Protein AF-0000000072252578 (afdb_homodimer)

Nearest PDB structures (foldseek):
  8ap3-assembly1_A  TM=9.581E-01  e=1.449E-13  Arabidopsis thaliana
  8ap3-assembly1_C  TM=9.572E-01  e=2.453E-13  Arabidopsis thaliana
  3gad-assembly1_C  TM=9.583E-01  e=1.272E-12  Plasmodium yoelii yoelii
  8dq6-assembly1_B  TM=9.214E-01  e=5.404E-13  Arabidopsis thaliana
  9mf3-assembly1_A  TM=9.611E-01  e=5.778E-12  Plasmodium knowlesi strain H

Sequence (232 aa):
MPAFTIKCNVELSKEKATALCKEASKVMADILGKPESFVTVTYEVPLAMTWDGNEEPAAVCMLLSLGTSSPEHNVKVSAKVAELLRKHCGVQPSRYYVEFVDPPRSDLGWNGRTFAMPAFTIKCNVELSKEKATALCKEASKVMADILGKPESFVTVTYEVPLAMTWDGNEEPAAVCMLLSLGTSSPEHNVKVSAKVAELLRKHCGVQPSRYYVEFVDPPRSDLGWNGRTFA

pLDDT: mean 97.65, std 2.13, range [85.5, 98.94]

InterPro domains:
  IPR001398 Macrophage migration inhibitory factor [PF01187] (2-116)
  IPR001398 Macrophage migration inhibitory factor [PTHR11954] (1-115)
  IPR014347 Tautomerase/MIF superfamily [G3DSA:3.30.429.10] (1-116)
  IPR014347 Tautomerase/MIF superfamily [SSF55331] (2-116)

Secondary structure (DSSP, 8-state):
-EEEEEEES----HHHHHHHHHHHHHHHHHHHT--GGG-EEEEE--S---BTTB-SS-EEEEEEETT---HHHHHHHHHHHHHHHHHHH---GGGEEEEEE---GGGEEETTEE--/--EEEEEESS---HHHHHHHHHHHHHHHHHHHT--GGG-EEEEE--SEEEETTB-SS-EEEEEE-TT---HHHHHHHHHHHHHHHHHHH---GGGEEEEEE---GGG-EETTEE--

Foldseek 3Di:
DKEKEKEKQFDDDPVLVVVLFVVVLVVCCVLQVHDSVPYHYYYHHDPADDDPRHGPIAIEMEMEDAPRDDPVSVVVVLVVVQVSCCVRPVDHSVGYYYHYHHDPQQPADDPNHTSD/DKEKEKEKQFDDDPVLQVVLFVVVLVVCCVLQVHDSVPYHYYYDHDPADDDPRDGPIAMEMEMEDAPRDDPVSVVVVLVVVQVSCCVRRVDHSVGYYYHYHHDPQQVDDDPNHTSD

Structure (mmCIF, N/CA/C/O backbone):
data_AF-0000000072252578-model_v1
#
loop_
_entity.id
_entity.type
_entity.pdbx_description
1 polymer 'L-dopachrome isomerase'
#
loop_
_atom_site.group_PDB
_atom_site.id
_atom_site.type_symbol
_atom_site.label_atom_id
_atom_site.label_alt_id
_atom_site.label_comp_id
_atom_site.label_asym_id
_atom_site.label_entity_id
_atom_site.label_seq_id
_atom_site.pdbx_PDB_ins_code
_atom_site.Cartn_x
_atom_site.Cartn_y
_atom_site.Cartn_z
_atom_site.occupancy
_atom_site.B_iso_or_equiv
_atom_site.auth_seq_id
_atom_site.auth_comp_id
_atom_site.auth_asym_id
_atom_site.auth_atom_id
_atom_site.pdbx_PDB_model_num
ATOM 1 N N . MET A 1 1 ? -9.969 1.339 -8.609 1 85.56 1 MET A N 1
ATOM 2 C CA . MET A 1 1 ? -8.664 1.612 -8.008 1 85.56 1 MET A CA 1
ATOM 3 C C . MET A 1 1 ? -8.227 0.456 -7.117 1 85.56 1 MET A C 1
ATOM 5 O O . MET A 1 1 ? -8.523 0.438 -5.922 1 85.56 1 MET A O 1
ATOM 9 N N . PRO A 1 2 ? -7.75 -0.466 -7.594 1 96.5 2 PRO A N 1
ATOM 10 C CA . PRO A 1 2 ? -7.25 -1.592 -6.801 1 96.5 2 PRO A CA 1
ATOM 11 C C . PRO A 1 2 ? -5.734 -1.57 -6.641 1 96.5 2 PRO A C 1
ATOM 13 O O . PRO A 1 2 ? -5.012 -1.214 -7.578 1 96.5 2 PRO A O 1
ATOM 16 N N . ALA A 1 3 ? -5.242 -1.729 -5.492 1 98.62 3 ALA A N 1
ATOM 17 C CA . ALA A 1 3 ? -3.834 -1.987 -5.211 1 98.62 3 ALA A CA 1
ATOM 18 C C . ALA A 1 3 ? -3.646 -3.361 -4.57 1 98.62 3 ALA A C 1
ATOM 20 O O . ALA A 1 3 ? -4.211 -3.641 -3.51 1 98.62 3 ALA A O 1
ATOM 21 N N . PHE A 1 4 ? -2.939 -4.207 -5.238 1 98.81 4 PHE A N 1
ATOM 22 C CA . PHE A 1 4 ? -2.67 -5.551 -4.746 1 98.81 4 PHE A CA 1
ATOM 23 C C . PHE A 1 4 ? -1.2 -5.707 -4.371 1 98.81 4 PHE A C 1
ATOM 25 O O . PHE A 1 4 ? -0.325 -5.645 -5.238 1 98.81 4 PHE A O 1
ATOM 32 N N . THR A 1 5 ? -0.914 -5.918 -3.162 1 98.94 5 THR A N 1
ATOM 33 C CA . THR A 1 5 ? 0.451 -6.066 -2.67 1 98.94 5 THR A CA 1
ATOM 34 C C . THR A 1 5 ? 0.71 -7.504 -2.225 1 98.94 5 THR A C 1
ATOM 36 O O . THR A 1 5 ? -0.085 -8.078 -1.482 1 98.94 5 THR A O 1
ATOM 39 N N . ILE A 1 6 ? 1.822 -8.047 -2.627 1 98.88 6 ILE A N 1
ATOM 40 C CA . ILE A 1 6 ? 2.258 -9.398 -2.279 1 98.88 6 ILE A CA 1
ATOM 41 C C . ILE A 1 6 ? 3.582 -9.336 -1.523 1 98.88 6 ILE A C 1
ATOM 43 O O . ILE A 1 6 ? 4.594 -8.891 -2.07 1 98.88 6 ILE A O 1
ATOM 47 N N . LYS A 1 7 ? 3.547 -9.695 -0.312 1 98.88 7 LYS A N 1
ATOM 48 C CA . LYS A 1 7 ? 4.766 -9.977 0.438 1 98.88 7 LYS A CA 1
ATOM 49 C C . LYS A 1 7 ? 5.035 -11.477 0.504 1 98.88 7 LYS A C 1
ATOM 51 O O . LYS A 1 7 ? 4.219 -12.234 1.028 1 98.88 7 LYS A O 1
ATOM 56 N N . CYS A 1 8 ? 6.121 -11.883 0.008 1 98.88 8 CYS A N 1
ATOM 57 C CA . CYS A 1 8 ? 6.418 -13.297 -0.133 1 98.88 8 CYS A CA 1
ATOM 58 C C . CYS A 1 8 ? 7.898 -13.57 0.098 1 98.88 8 CYS A C 1
ATOM 60 O O . CYS A 1 8 ? 8.75 -12.797 -0.341 1 98.88 8 CYS A O 1
ATOM 62 N N . ASN A 1 9 ? 8.312 -14.719 0.749 1 98.75 9 ASN A N 1
ATOM 63 C CA . ASN A 1 9 ? 9.703 -14.984 1.091 1 98.75 9 ASN A CA 1
ATOM 64 C C . ASN A 1 9 ? 10.438 -15.68 -0.052 1 98.75 9 ASN A C 1
ATOM 66 O O . ASN A 1 9 ? 11.602 -16.062 0.094 1 98.75 9 ASN A O 1
ATOM 70 N N . VAL A 1 10 ? 9.742 -15.844 -1.145 1 98.56 10 VAL A N 1
ATOM 71 C CA . VAL A 1 10 ? 10.391 -16.469 -2.297 1 98.56 10 VAL A CA 1
ATOM 72 C C . VAL A 1 10 ? 11.086 -15.391 -3.139 1 98.56 10 VAL A C 1
ATOM 74 O O . VAL A 1 10 ? 10.43 -14.469 -3.633 1 98.56 10 VAL A O 1
ATOM 77 N N . GLU A 1 11 ? 12.359 -15.523 -3.27 1 97.38 11 GLU A N 1
ATOM 78 C CA . GLU A 1 11 ? 13.117 -14.594 -4.102 1 97.38 11 GLU A CA 1
ATOM 79 C C . GLU A 1 11 ? 12.961 -14.922 -5.582 1 97.38 11 GLU A C 1
ATOM 81 O O . GLU A 1 11 ? 13.336 -16.016 -6.027 1 97.38 11 GLU A O 1
ATOM 86 N N . LEU A 1 12 ? 12.352 -14.062 -6.273 1 98 12 LEU A N 1
ATOM 87 C CA . LEU A 1 12 ? 12.211 -14.172 -7.723 1 9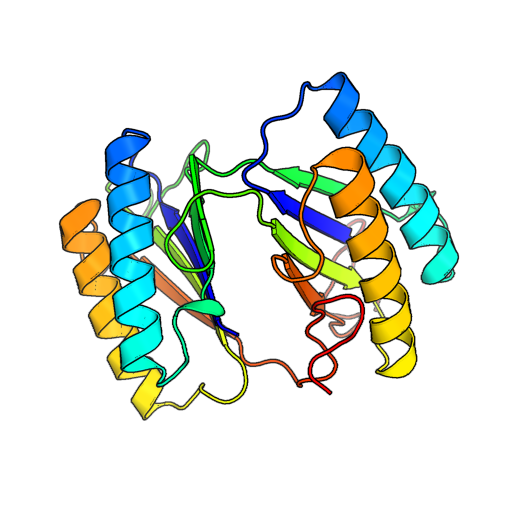8 12 LEU A CA 1
ATOM 88 C C . LEU A 1 12 ? 13.211 -13.258 -8.43 1 98 12 LEU A C 1
ATOM 90 O O . LEU A 1 12 ? 13.664 -12.266 -7.859 1 98 12 LEU A O 1
ATOM 94 N N . SER A 1 13 ? 13.586 -13.695 -9.648 1 98.31 13 SER A N 1
ATOM 95 C CA . SER A 1 13 ? 14.242 -12.688 -10.484 1 98.31 13 SER A CA 1
ATOM 96 C C . SER A 1 13 ? 13.32 -11.516 -10.766 1 98.31 13 SER A C 1
ATOM 98 O O . SER A 1 13 ? 12.094 -11.633 -10.656 1 98.31 13 SER A O 1
ATOM 100 N N . LYS A 1 14 ? 13.891 -10.398 -11.109 1 96.56 14 LYS A N 1
ATOM 101 C CA . LYS A 1 14 ? 13.078 -9.234 -11.453 1 96.56 14 LYS A CA 1
ATOM 102 C C . LYS A 1 14 ? 12.109 -9.547 -12.594 1 96.56 14 LYS A C 1
ATOM 104 O O . LYS A 1 14 ? 10.961 -9.117 -12.57 1 96.56 14 LYS A O 1
ATOM 109 N N . GLU A 1 15 ? 12.578 -10.281 -13.539 1 97.69 15 GLU A N 1
ATOM 110 C CA . GLU A 1 15 ? 11.766 -10.656 -14.688 1 97.69 15 GLU A CA 1
ATOM 111 C C . GLU A 1 15 ? 10.562 -11.484 -14.266 1 97.69 15 GLU A C 1
ATOM 113 O O . GLU A 1 15 ? 9.438 -11.234 -14.703 1 97.69 15 GLU A O 1
ATOM 118 N N . LYS A 1 16 ? 10.773 -12.461 -13.461 1 98.5 16 LYS A N 1
ATOM 119 C CA . LYS A 1 16 ? 9.703 -13.336 -13 1 98.5 16 LYS A CA 1
ATOM 120 C C . LYS A 1 16 ? 8.727 -12.586 -12.102 1 98.5 16 LYS A C 1
ATOM 122 O O . LYS A 1 16 ? 7.516 -12.797 -12.172 1 98.5 16 LYS A O 1
ATOM 127 N N . ALA A 1 17 ? 9.273 -11.75 -11.25 1 98.56 17 ALA A N 1
ATOM 128 C CA . ALA A 1 17 ? 8.422 -10.93 -10.391 1 98.56 17 ALA A CA 1
ATOM 129 C C . ALA A 1 17 ? 7.539 -10 -11.219 1 98.56 17 ALA A C 1
ATOM 131 O O . ALA A 1 17 ? 6.352 -9.836 -10.922 1 98.56 17 ALA A O 1
ATOM 132 N N . THR A 1 18 ? 8.125 -9.438 -12.234 1 98.38 18 THR A N 1
ATOM 133 C CA . THR A 1 18 ? 7.379 -8.555 -13.125 1 98.38 18 THR A CA 1
ATOM 134 C C . THR A 1 18 ? 6.285 -9.328 -13.859 1 98.38 18 THR A C 1
ATOM 136 O O . THR A 1 18 ? 5.168 -8.844 -14.008 1 98.38 18 THR A O 1
ATOM 139 N N . ALA A 1 19 ? 6.605 -10.492 -14.273 1 98.69 19 ALA A N 1
ATOM 140 C CA . ALA A 1 19 ? 5.625 -11.336 -14.938 1 98.69 19 ALA A CA 1
ATOM 141 C C . ALA A 1 19 ? 4.453 -11.656 -14.016 1 98.69 19 ALA A C 1
ATOM 143 O O . ALA A 1 19 ? 3.293 -11.625 -14.438 1 98.69 19 ALA A O 1
ATOM 144 N N . LEU A 1 20 ? 4.75 -11.969 -12.789 1 98.81 20 LEU A N 1
ATOM 145 C CA . LEU A 1 20 ? 3.707 -12.18 -11.789 1 98.81 20 LEU A CA 1
ATOM 146 C C . LEU A 1 20 ? 2.832 -10.938 -11.641 1 98.81 20 LEU A C 1
ATOM 148 O O . LEU A 1 20 ? 1.604 -11.031 -11.664 1 98.81 20 LEU A O 1
ATOM 152 N N . CYS A 1 21 ? 3.459 -9.805 -11.523 1 98.88 21 CYS A N 1
ATOM 153 C CA . CYS A 1 21 ? 2.713 -8.57 -11.32 1 98.88 21 CYS A CA 1
ATOM 154 C C . CYS A 1 21 ? 1.811 -8.281 -12.516 1 98.88 21 CYS A C 1
ATOM 156 O O . CYS A 1 21 ? 0.667 -7.852 -12.344 1 98.88 21 CYS A O 1
ATOM 158 N N . LYS A 1 22 ? 2.305 -8.508 -13.695 1 98.81 22 LYS A N 1
ATOM 159 C CA . LYS A 1 22 ? 1.521 -8.25 -14.898 1 98.81 22 LYS A CA 1
ATOM 160 C C . LYS A 1 22 ? 0.325 -9.195 -14.992 1 98.81 22 LYS A C 1
ATOM 162 O O . LYS A 1 22 ? -0.784 -8.766 -15.32 1 98.81 22 LYS A O 1
ATOM 167 N N . GLU A 1 23 ? 0.566 -10.398 -14.734 1 98.88 23 GLU A N 1
ATOM 168 C CA . GLU A 1 23 ? -0.545 -11.344 -14.75 1 98.88 23 GLU A CA 1
ATOM 169 C C . GLU A 1 23 ? -1.566 -11.016 -13.672 1 98.88 23 GLU A C 1
ATOM 171 O O . GLU A 1 23 ? -2.773 -11.023 -13.922 1 98.88 23 GLU A O 1
ATOM 176 N N . ALA A 1 24 ? -1.104 -10.766 -12.461 1 98.88 24 ALA A N 1
ATOM 177 C CA . ALA A 1 24 ? -1.988 -10.398 -11.359 1 98.88 24 ALA A CA 1
ATOM 178 C C . ALA A 1 24 ? -2.812 -9.164 -11.703 1 98.88 24 ALA A C 1
ATOM 180 O O . ALA A 1 24 ? -3.982 -9.062 -11.328 1 98.88 24 ALA A O 1
ATOM 181 N N . SER A 1 25 ? -2.162 -8.234 -12.375 1 98.75 25 SER A N 1
ATOM 182 C CA . SER A 1 25 ? -2.854 -7.02 -12.789 1 98.75 25 SER A CA 1
ATOM 183 C C . SER A 1 25 ? -4.07 -7.344 -13.648 1 98.75 25 SER A C 1
ATOM 185 O O . SER A 1 25 ? -5.168 -6.836 -13.398 1 98.75 25 SER A O 1
ATOM 187 N N . LYS A 1 26 ? -3.92 -8.172 -14.586 1 98.69 26 LYS A N 1
ATOM 188 C CA . LYS A 1 26 ? -5.016 -8.578 -15.461 1 98.69 26 LYS A CA 1
ATOM 189 C C . LYS A 1 26 ? -6.082 -9.344 -14.688 1 98.69 26 LYS A C 1
ATOM 191 O O . LYS A 1 26 ? -7.277 -9.094 -14.844 1 98.69 26 LYS A O 1
ATOM 196 N N . VAL A 1 27 ? -5.672 -10.258 -13.906 1 98.31 27 VAL A N 1
ATOM 197 C CA . VAL A 1 27 ? -6.582 -11.094 -13.133 1 98.31 27 VAL A CA 1
ATOM 198 C C . VAL A 1 27 ? -7.422 -10.227 -12.203 1 98.31 27 VAL A C 1
ATOM 200 O O . VAL A 1 27 ? -8.641 -10.375 -12.133 1 98.31 27 VAL A O 1
ATOM 203 N N . MET A 1 28 ? -6.777 -9.281 -11.492 1 97.81 28 MET A N 1
ATOM 204 C CA . MET A 1 28 ? -7.48 -8.414 -10.547 1 97.81 28 MET A CA 1
ATOM 205 C C . MET A 1 28 ? -8.469 -7.508 -11.273 1 97.81 28 MET A C 1
ATOM 207 O O . MET A 1 28 ? -9.594 -7.309 -10.812 1 97.81 28 MET A O 1
ATOM 211 N N . ALA A 1 29 ? -8.023 -6.965 -12.398 1 97.81 29 ALA A N 1
ATOM 212 C CA . ALA A 1 29 ? -8.922 -6.129 -13.18 1 97.81 29 ALA A CA 1
ATOM 213 C C . ALA A 1 29 ? -10.188 -6.895 -13.562 1 97.81 29 ALA A C 1
ATOM 215 O O . ALA A 1 29 ? -11.305 -6.391 -13.383 1 97.81 29 ALA A O 1
ATOM 216 N N . ASP A 1 30 ? -10 -8.062 -14.008 1 97.38 30 ASP A N 1
ATOM 217 C CA . ASP A 1 30 ? -11.102 -8.891 -14.477 1 97.38 30 ASP A CA 1
ATOM 218 C C . ASP A 1 30 ? -12.039 -9.25 -13.328 1 97.38 30 ASP A C 1
ATOM 220 O O . ASP A 1 30 ? -13.25 -9.031 -13.414 1 97.38 30 ASP A O 1
ATOM 224 N N . ILE A 1 31 ? -11.539 -9.734 -12.266 1 96.69 31 ILE A N 1
ATOM 225 C CA . ILE A 1 31 ? -12.367 -10.305 -11.203 1 96.69 31 ILE A CA 1
ATOM 226 C C . ILE A 1 31 ? -13.047 -9.18 -10.422 1 96.69 31 ILE A C 1
ATOM 228 O O . ILE A 1 31 ? -14.148 -9.359 -9.891 1 96.69 31 ILE A O 1
ATOM 232 N N . LEU A 1 32 ? -12.477 -8.031 -10.367 1 95.81 32 LEU A N 1
ATOM 233 C CA . LEU A 1 32 ? -13.023 -6.898 -9.633 1 95.81 32 LEU A CA 1
ATOM 234 C C . LEU A 1 32 ? -13.938 -6.062 -10.531 1 95.81 32 LEU A C 1
ATOM 236 O O . LEU A 1 32 ? -14.68 -5.207 -10.039 1 95.81 32 LEU A O 1
ATOM 240 N N . GLY A 1 33 ? -13.859 -6.359 -11.797 1 95.69 33 GLY A N 1
ATOM 241 C CA . GLY A 1 33 ? -14.641 -5.57 -12.734 1 95.69 33 GLY A CA 1
ATOM 242 C C . GLY A 1 33 ? -14.156 -4.137 -12.852 1 95.69 33 GLY A C 1
ATOM 243 O O . GLY A 1 33 ? -14.969 -3.207 -12.914 1 95.69 33 GLY A O 1
ATOM 244 N N . LYS A 1 34 ? -12.867 -3.881 -12.734 1 96.12 34 LYS A N 1
ATOM 245 C CA . LYS A 1 34 ? -12.258 -2.561 -12.844 1 96.12 34 LYS A CA 1
ATOM 246 C C . LYS A 1 34 ? -11.32 -2.48 -14.047 1 96.12 34 LYS A C 1
ATOM 248 O O . LYS A 1 34 ? -10.727 -3.482 -14.445 1 96.12 34 LYS A O 1
ATOM 253 N N . PRO A 1 35 ? -11.227 -1.209 -14.648 1 97.44 35 PRO A N 1
ATOM 254 C CA . PRO A 1 35 ? -10.219 -1.08 -15.703 1 97.44 35 PRO A CA 1
ATOM 255 C C . PRO A 1 35 ? -8.805 -1.378 -15.219 1 97.44 35 PRO A C 1
ATOM 257 O O . PRO A 1 35 ? -8.43 -0.964 -14.117 1 97.44 35 PRO A O 1
ATOM 260 N N . GLU A 1 36 ? -8.016 -2.098 -16 1 97.88 36 GLU A N 1
ATOM 261 C CA . GLU A 1 36 ? -6.645 -2.424 -15.633 1 97.88 36 GLU A CA 1
ATOM 262 C C . GLU A 1 36 ? -5.801 -1.162 -15.461 1 97.88 36 GLU A C 1
ATOM 264 O O . GLU A 1 36 ? -4.836 -1.149 -14.695 1 97.88 36 GLU A O 1
ATOM 269 N N . SER A 1 37 ? -6.199 -0.106 -16.109 1 97.75 37 SER A N 1
ATOM 270 C CA . SER A 1 37 ? -5.453 1.147 -16.094 1 97.75 37 SER A CA 1
ATOM 271 C C . SER A 1 37 ? -5.383 1.72 -14.672 1 97.75 37 SER A C 1
ATOM 273 O O . SER A 1 37 ? -4.586 2.621 -14.406 1 97.75 37 SER A O 1
ATOM 275 N N . PHE A 1 38 ? -6.156 1.17 -13.734 1 97.06 38 PHE A N 1
ATOM 276 C CA . PHE A 1 38 ? -6.156 1.666 -12.367 1 97.06 38 PHE A CA 1
ATOM 277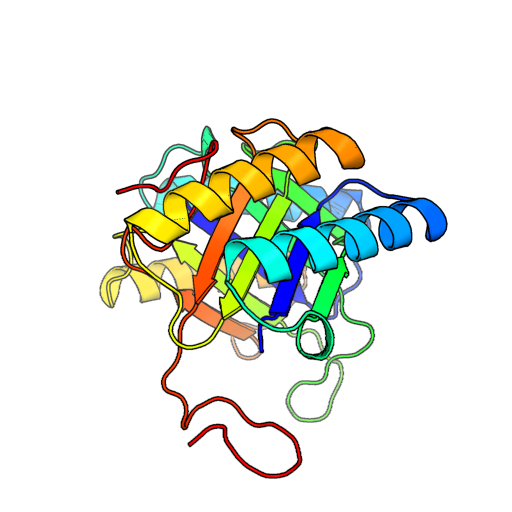 C C . PHE A 1 38 ? -5.52 0.653 -11.422 1 97.06 38 PHE A C 1
ATOM 279 O O . PHE A 1 38 ? -5.391 0.909 -10.219 1 97.06 38 PHE A O 1
ATOM 286 N N . VAL A 1 39 ? -5.109 -0.444 -11.938 1 98.44 39 VAL A N 1
ATOM 287 C CA . VAL A 1 39 ? -4.66 -1.519 -11.055 1 98.44 39 VAL A CA 1
ATOM 288 C C . VAL A 1 39 ? -3.156 -1.402 -10.82 1 98.44 39 VAL A C 1
ATOM 290 O O . VAL A 1 39 ? -2.381 -1.293 -11.773 1 98.44 39 VAL A O 1
ATOM 293 N N . THR A 1 40 ? -2.783 -1.406 -9.602 1 98.81 40 THR A N 1
ATOM 294 C CA . THR A 1 40 ? -1.38 -1.512 -9.219 1 98.81 40 THR A CA 1
ATOM 295 C C . THR A 1 40 ? -1.111 -2.834 -8.508 1 98.81 40 THR A C 1
ATOM 297 O O . THR A 1 40 ? -1.938 -3.299 -7.715 1 98.81 40 THR A O 1
ATOM 300 N N . VAL A 1 41 ? 0.018 -3.455 -8.812 1 98.88 41 VAL A N 1
ATOM 301 C CA . VAL A 1 41 ? 0.458 -4.68 -8.148 1 98.88 41 VAL A CA 1
ATOM 302 C C . VAL A 1 41 ? 1.907 -4.527 -7.695 1 98.88 41 VAL A C 1
ATOM 304 O O . VAL A 1 41 ? 2.756 -4.047 -8.453 1 98.88 41 VAL A O 1
ATOM 307 N N . THR A 1 42 ? 2.129 -4.902 -6.457 1 98.88 42 THR A N 1
ATOM 308 C CA . THR A 1 42 ? 3.457 -4.793 -5.863 1 98.88 42 THR A CA 1
ATOM 309 C C . THR A 1 42 ? 3.918 -6.148 -5.324 1 98.88 42 THR A C 1
ATOM 311 O O . THR A 1 42 ? 3.139 -6.871 -4.699 1 98.88 42 THR A O 1
ATOM 314 N N . TYR A 1 43 ? 5.164 -6.551 -5.637 1 98.88 43 TYR A N 1
ATOM 315 C CA . TYR A 1 43 ? 5.793 -7.75 -5.094 1 98.88 43 TYR A CA 1
ATOM 316 C C . TYR A 1 43 ? 6.996 -7.395 -4.227 1 98.88 43 TYR A C 1
ATOM 318 O O . TYR A 1 43 ? 7.965 -6.805 -4.715 1 98.88 43 TYR A O 1
ATOM 326 N N . GLU A 1 44 ? 6.934 -7.789 -2.969 1 98.69 44 GLU A N 1
ATOM 327 C CA . GLU A 1 44 ? 7.977 -7.512 -1.983 1 98.69 44 GLU A CA 1
ATOM 328 C C . GLU A 1 44 ? 8.531 -8.805 -1.389 1 98.69 44 GLU A C 1
ATOM 330 O O . GLU A 1 44 ? 7.77 -9.719 -1.061 1 98.69 44 GLU A O 1
ATOM 335 N N . VAL A 1 45 ? 9.859 -8.766 -1.251 1 98.44 45 VAL A N 1
ATOM 336 C CA . VAL A 1 45 ? 10.5 -9.883 -0.565 1 98.44 45 VAL A CA 1
ATOM 337 C C . VAL A 1 45 ? 11.086 -9.406 0.761 1 98.44 45 VAL A C 1
ATOM 339 O O . VAL A 1 45 ? 12.039 -8.617 0.78 1 98.44 45 VAL A O 1
ATOM 342 N N . PRO A 1 46 ? 10.523 -9.844 1.901 1 97.75 46 PRO A N 1
ATOM 343 C CA . PRO A 1 46 ? 11.133 -9.477 3.182 1 97.75 46 PRO A CA 1
ATOM 344 C C . PRO A 1 46 ? 12.5 -10.125 3.391 1 97.75 46 PRO A C 1
ATOM 346 O O . PRO A 1 46 ? 12.828 -11.109 2.732 1 97.75 46 PRO A O 1
ATOM 349 N N . LEU A 1 47 ? 13.172 -9.555 4.359 1 95.56 47 LEU A N 1
ATOM 350 C CA . LEU A 1 47 ? 14.477 -10.109 4.711 1 95.56 47 LEU A CA 1
ATOM 351 C C . LEU A 1 47 ? 14.336 -11.539 5.223 1 95.56 47 LEU A C 1
ATOM 353 O O . LEU A 1 47 ? 15.164 -12.398 4.914 1 95.56 47 LEU A O 1
ATOM 357 N N . ALA A 1 48 ? 13.312 -11.758 6.008 1 98 48 ALA A N 1
ATOM 358 C CA . ALA A 1 48 ? 12.977 -13.07 6.555 1 98 48 ALA A CA 1
ATOM 359 C C . ALA A 1 48 ? 11.477 -13.195 6.797 1 98 48 ALA A C 1
ATOM 361 O O . ALA A 1 48 ? 10.805 -12.211 7.098 1 98 48 ALA A O 1
ATOM 362 N N . MET A 1 49 ? 11.008 -14.398 6.617 1 98.25 49 MET A N 1
ATOM 363 C CA . MET A 1 49 ? 9.609 -14.734 6.895 1 98.25 49 MET A CA 1
ATOM 364 C C . MET A 1 49 ? 9.461 -16.203 7.25 1 98.25 49 MET A C 1
ATOM 366 O O . MET A 1 49 ? 10.055 -17.062 6.605 1 98.25 49 MET A O 1
ATOM 370 N N . THR A 1 50 ? 8.711 -16.328 8.305 1 98.62 50 THR A N 1
ATOM 371 C CA . THR A 1 50 ? 8.406 -17.703 8.688 1 98.62 50 THR A CA 1
ATOM 372 C C . THR A 1 50 ? 6.895 -17.922 8.758 1 98.62 50 THR A C 1
ATOM 374 O O . THR A 1 50 ? 6.137 -16.984 9.023 1 98.62 50 THR A O 1
ATOM 377 N N . TRP A 1 51 ? 6.477 -19.125 8.414 1 98.31 51 TRP A N 1
ATOM 378 C CA . TRP A 1 51 ? 5.152 -19.703 8.633 1 98.31 51 TRP A CA 1
ATOM 379 C C . TRP A 1 51 ? 5.262 -21.062 9.32 1 98.31 51 TRP A C 1
ATOM 381 O O . TRP A 1 51 ? 6.016 -21.922 8.883 1 98.31 51 TRP A O 1
ATOM 391 N N . ASP A 1 52 ? 4.488 -21.062 10.477 1 98.06 52 ASP A N 1
ATOM 392 C CA . ASP A 1 52 ? 4.559 -22.297 11.25 1 98.06 52 ASP A CA 1
ATOM 393 C C . ASP A 1 52 ? 5.996 -22.594 11.664 1 98.06 52 ASP A C 1
ATOM 395 O O . ASP A 1 52 ? 6.43 -23.75 11.602 1 98.06 52 ASP A O 1
ATOM 399 N N . GLY A 1 53 ? 6.766 -21.562 11.906 1 98.31 53 GLY A N 1
ATOM 400 C CA . GLY A 1 53 ? 8.102 -21.672 12.477 1 98.31 53 GLY A CA 1
ATOM 401 C C . GLY A 1 53 ? 9.148 -22.094 11.461 1 98.31 53 GLY A C 1
ATOM 402 O O . GLY A 1 53 ? 10.273 -22.438 11.836 1 98.31 53 GLY A O 1
ATOM 403 N N . ASN A 1 54 ? 8.82 -22.078 10.125 1 98.44 54 ASN A N 1
ATOM 404 C CA . ASN A 1 54 ? 9.812 -22.438 9.125 1 98.44 54 ASN A CA 1
ATOM 405 C C . ASN A 1 54 ? 9.758 -21.5 7.922 1 98.44 54 ASN A C 1
ATOM 407 O O . ASN A 1 54 ? 8.883 -20.625 7.844 1 98.44 54 ASN A O 1
ATOM 411 N N . GLU A 1 55 ? 10.688 -21.703 6.941 1 98.31 55 GLU A N 1
ATOM 412 C CA . GLU A 1 55 ? 10.867 -20.734 5.867 1 98.31 55 GLU A CA 1
ATOM 413 C C . GLU A 1 55 ? 10.391 -21.297 4.531 1 98.31 55 GLU A C 1
ATOM 415 O O . GLU A 1 55 ? 10.781 -20.812 3.469 1 98.31 55 GLU A O 1
ATOM 420 N N . GLU A 1 56 ? 9.523 -22.391 4.574 1 98.62 56 GLU A N 1
ATOM 421 C CA . GLU A 1 56 ? 8.883 -22.812 3.334 1 98.62 56 GLU A CA 1
ATOM 422 C C . GLU A 1 56 ? 8.094 -21.672 2.695 1 98.62 56 GLU A C 1
ATOM 424 O O . GLU A 1 56 ? 7.707 -20.719 3.379 1 98.62 56 GLU A O 1
ATOM 429 N N . PRO A 1 57 ? 7.887 -21.688 1.493 1 98.75 57 PRO A N 1
ATOM 430 C CA . PRO A 1 57 ? 7.23 -20.562 0.814 1 98.75 57 PRO A CA 1
ATOM 431 C C . PRO A 1 57 ? 5.934 -20.141 1.501 1 98.75 57 PRO A C 1
ATOM 433 O O . PRO A 1 57 ? 5.105 -20.984 1.847 1 98.75 57 PRO A O 1
ATOM 436 N N . ALA A 1 58 ? 5.797 -18.859 1.688 1 98.94 58 ALA A N 1
ATOM 437 C CA . ALA A 1 58 ? 4.645 -18.266 2.352 1 98.94 58 ALA A CA 1
ATOM 438 C C . ALA A 1 58 ? 4.438 -16.828 1.896 1 98.94 58 ALA A C 1
ATOM 440 O O . ALA A 1 58 ? 5.371 -16.188 1.406 1 98.94 58 ALA A O 1
ATOM 441 N N . ALA A 1 59 ? 3.184 -16.359 2.049 1 98.88 59 ALA A N 1
ATOM 442 C CA . ALA A 1 59 ? 2.914 -15 1.594 1 98.88 59 ALA A CA 1
ATOM 443 C C . ALA A 1 59 ? 1.849 -14.336 2.459 1 98.88 59 ALA A C 1
ATOM 445 O O . ALA A 1 59 ? 0.99 -15.016 3.031 1 98.88 59 ALA A O 1
ATOM 446 N N . VAL A 1 60 ? 1.979 -13.07 2.617 1 98.88 60 VAL A N 1
ATOM 447 C CA . VAL A 1 60 ? 0.934 -12.195 3.139 1 98.88 60 VAL A CA 1
ATOM 448 C C . VAL A 1 60 ? 0.587 -11.133 2.102 1 98.88 60 VAL A C 1
ATOM 450 O O . VAL A 1 60 ? 1.473 -10.438 1.594 1 98.88 60 VAL A O 1
ATOM 453 N N . CYS A 1 61 ? -0.724 -11.055 1.806 1 98.81 61 CYS A N 1
ATOM 454 C CA . CYS A 1 61 ? -1.162 -10.148 0.75 1 98.81 61 CYS A CA 1
ATOM 455 C C . CYS A 1 61 ? -2.205 -9.164 1.271 1 98.81 61 CYS A C 1
ATOM 457 O O . CYS A 1 61 ? -2.809 -9.391 2.322 1 98.81 61 CYS A O 1
ATOM 459 N N . MET A 1 62 ? -2.336 -8.102 0.559 1 98.69 62 MET A N 1
ATOM 460 C CA . MET A 1 62 ? -3.385 -7.109 0.801 1 98.69 62 MET A CA 1
ATOM 461 C C . MET A 1 62 ? -3.98 -6.617 -0.512 1 98.69 62 MET A C 1
ATOM 463 O O . MET A 1 62 ? -3.248 -6.273 -1.44 1 98.69 62 MET A O 1
ATOM 467 N N . LEU A 1 63 ? -5.285 -6.645 -0.574 1 98.5 63 LEU A N 1
ATOM 468 C CA . LEU A 1 63 ? -6.008 -6.059 -1.696 1 98.5 63 LEU A CA 1
ATOM 469 C C . LEU A 1 63 ? -6.848 -4.871 -1.24 1 98.5 63 LEU A C 1
ATOM 471 O O . LEU A 1 63 ? -7.84 -5.043 -0.529 1 98.5 63 LEU A O 1
ATOM 475 N N . LEU A 1 64 ? -6.418 -3.707 -1.575 1 98.06 64 LEU A N 1
ATOM 476 C CA . LEU A 1 64 ? -7.18 -2.479 -1.388 1 98.06 64 LEU A CA 1
ATOM 477 C C . LEU A 1 64 ? -8.023 -2.168 -2.621 1 98.06 64 LEU A C 1
ATOM 479 O O . LEU A 1 64 ? -7.488 -2.016 -3.721 1 98.06 64 LEU A O 1
ATOM 483 N N . SER A 1 65 ? -9.281 -2.201 -2.498 1 96.69 65 SER A N 1
ATOM 484 C CA . SER A 1 65 ? -10.188 -1.949 -3.609 1 96.69 65 SER A CA 1
ATOM 485 C C . SER A 1 65 ? -11.477 -1.282 -3.131 1 96.69 65 SER A C 1
ATOM 487 O O . SER A 1 65 ? -12.094 -1.738 -2.168 1 96.69 65 SER A O 1
ATOM 489 N N . LEU A 1 66 ? -11.852 -0.22 -3.791 1 96.38 66 LEU A N 1
ATOM 490 C CA . LEU A 1 66 ? -13.008 0.566 -3.379 1 96.38 66 LEU A CA 1
ATOM 491 C C . LEU A 1 66 ? -14.305 -0.085 -3.852 1 96.38 66 LEU A C 1
ATOM 493 O O . LEU A 1 66 ? -14.508 -0.274 -5.055 1 96.38 66 LEU A O 1
ATOM 497 N N . GLY A 1 67 ? -15.164 -0.399 -2.971 1 94.06 67 GLY A N 1
ATOM 498 C CA . GLY A 1 67 ? -16.531 -0.759 -3.281 1 94.06 67 GLY A CA 1
ATOM 499 C C . GLY A 1 67 ? -16.672 -2.172 -3.812 1 94.06 67 GLY A C 1
ATOM 500 O O . GLY A 1 67 ? -17.688 -2.514 -4.422 1 94.06 67 GLY A O 1
ATOM 501 N N . THR A 1 68 ? -15.672 -2.932 -3.662 1 88.69 68 THR A N 1
ATOM 502 C CA . THR A 1 68 ? -15.75 -4.246 -4.293 1 88.69 68 THR A CA 1
ATOM 503 C C . THR A 1 68 ? -15.75 -5.352 -3.242 1 88.69 68 THR A C 1
ATOM 505 O O . THR A 1 68 ? -15.984 -6.52 -3.561 1 88.69 68 THR A O 1
ATOM 508 N N . SER A 1 69 ? -15.531 -4.988 -2.061 1 85.5 69 SER A N 1
ATOM 509 C CA . SER A 1 69 ? -15.391 -6.039 -1.055 1 85.5 69 SER A CA 1
ATOM 510 C C . SER A 1 69 ? -16.75 -6.57 -0.617 1 85.5 69 SER A C 1
ATOM 512 O O . SER A 1 69 ? -17.625 -5.801 -0.234 1 85.5 69 SER A O 1
ATOM 514 N N . SER A 1 70 ? -17.078 -7.824 -0.993 1 91.56 70 SER A N 1
ATOM 515 C CA . SER A 1 70 ? -18.203 -8.609 -0.488 1 91.56 70 SER A CA 1
ATOM 516 C C . SER A 1 70 ? -17.766 -10.031 -0.143 1 91.56 70 SER A C 1
ATOM 518 O O . SER A 1 70 ? -16.75 -10.523 -0.658 1 91.56 70 SER A O 1
ATOM 520 N N . PRO A 1 71 ? -18.531 -10.68 0.796 1 93.44 71 PRO A N 1
ATOM 521 C CA . PRO A 1 71 ? -18.125 -12.039 1.161 1 93.44 71 PRO A CA 1
ATOM 522 C C . PRO A 1 71 ? -17.984 -12.961 -0.051 1 93.44 71 PRO A C 1
ATOM 524 O O . PRO A 1 71 ? -17.016 -13.711 -0.151 1 93.44 71 PRO A O 1
ATOM 527 N N . GLU A 1 72 ? -18.906 -12.898 -0.917 1 93 72 GLU A N 1
ATOM 528 C CA . GLU A 1 72 ? -18.859 -13.758 -2.098 1 93 72 GLU A CA 1
ATOM 529 C C . GLU A 1 72 ? -17.688 -13.391 -3.01 1 93 72 GLU A C 1
ATOM 531 O O . GLU A 1 72 ? -17 -14.266 -3.52 1 93 72 GLU A O 1
ATOM 536 N N . HIS A 1 73 ? -17.5 -12.164 -3.209 1 92.44 73 HIS A N 1
ATOM 537 C CA . HIS A 1 73 ? -16.422 -11.688 -4.062 1 92.44 73 HIS A CA 1
ATOM 538 C C . HIS A 1 73 ? -15.062 -12.023 -3.467 1 92.44 73 HIS A C 1
ATOM 540 O O . HIS A 1 73 ? -14.164 -12.469 -4.18 1 92.44 73 HIS A O 1
ATOM 546 N N . ASN A 1 74 ? -15.023 -11.891 -2.107 1 96.81 74 ASN A N 1
ATOM 547 C CA . ASN A 1 74 ? -13.75 -12.133 -1.434 1 96.81 74 ASN A CA 1
ATOM 548 C C . ASN A 1 74 ? -13.312 -13.594 -1.568 1 96.81 74 ASN A C 1
ATOM 550 O O . ASN A 1 74 ? -12.125 -13.875 -1.691 1 96.81 74 ASN A O 1
ATOM 554 N N . VAL A 1 75 ? -14.227 -14.484 -1.592 1 97.75 75 VAL A N 1
ATOM 555 C CA . VAL A 1 75 ? -13.93 -15.898 -1.773 1 97.75 75 VAL A CA 1
ATOM 556 C C . VAL A 1 75 ? -13.328 -16.125 -3.16 1 97.75 75 VAL A C 1
ATOM 558 O O . VAL A 1 75 ? -12.312 -16.812 -3.303 1 97.75 75 VAL A O 1
ATOM 561 N N . LYS A 1 76 ? -13.922 -15.547 -4.152 1 97.44 76 LYS A N 1
ATOM 562 C CA . LYS A 1 76 ? -13.461 -15.695 -5.527 1 97.44 76 LYS A CA 1
ATOM 563 C C . LYS A 1 76 ? -12.07 -15.102 -5.711 1 97.44 76 LYS A C 1
ATOM 565 O O . LYS A 1 76 ? -11.211 -15.703 -6.355 1 97.44 76 LYS A O 1
ATOM 570 N N . VAL A 1 77 ? -11.898 -13.93 -5.152 1 98.06 77 VAL A N 1
ATOM 571 C CA . VAL A 1 77 ? -10.602 -13.273 -5.258 1 98.06 77 VAL A CA 1
ATOM 572 C C . VAL A 1 77 ? -9.539 -14.117 -4.562 1 98.06 77 VAL A C 1
ATOM 574 O O . VAL A 1 77 ? -8.453 -14.336 -5.113 1 98.06 77 VAL A O 1
ATOM 577 N N . SER A 1 78 ? -9.867 -14.594 -3.379 1 98.5 78 SER A N 1
ATOM 578 C CA . SER A 1 78 ? -8.922 -15.414 -2.629 1 98.5 78 SER A CA 1
ATOM 579 C C . SER A 1 78 ? -8.5 -16.641 -3.428 1 98.5 78 SER A C 1
ATOM 581 O O . SER A 1 78 ? -7.324 -17.016 -3.428 1 98.5 78 SER A O 1
ATOM 583 N N . ALA A 1 79 ? -9.383 -17.266 -4.109 1 98.62 79 ALA A N 1
ATOM 584 C CA . ALA A 1 79 ? -9.07 -18.438 -4.938 1 98.62 79 ALA A CA 1
ATOM 585 C C . ALA A 1 79 ? -8.086 -18.062 -6.047 1 98.62 79 ALA A C 1
ATOM 587 O O . ALA A 1 79 ? -7.152 -18.828 -6.328 1 98.62 79 ALA A O 1
ATOM 588 N N . LYS A 1 80 ? -8.312 -16.938 -6.66 1 98.56 80 LYS A N 1
ATOM 589 C CA . LYS A 1 80 ? -7.418 -16.484 -7.719 1 98.56 80 LYS A CA 1
ATOM 590 C C . LYS A 1 80 ? -6.031 -16.156 -7.164 1 98.56 80 LYS A C 1
ATOM 592 O O . LYS A 1 80 ? -5.02 -16.422 -7.812 1 98.56 80 LYS A O 1
ATOM 597 N N . VAL A 1 81 ? -5.98 -15.586 -5.953 1 98.75 81 VAL A N 1
ATOM 598 C CA . VAL A 1 81 ? -4.711 -15.289 -5.297 1 98.75 81 VAL A CA 1
ATOM 599 C C . VAL A 1 81 ? -3.943 -16.594 -5.055 1 98.75 81 VAL A C 1
ATOM 601 O O . VAL A 1 81 ? -2.742 -16.672 -5.324 1 98.75 81 VAL A O 1
ATOM 604 N N . ALA A 1 82 ? -4.656 -17.594 -4.551 1 98.81 82 ALA A N 1
ATOM 605 C CA . ALA A 1 82 ? -4.031 -18.891 -4.32 1 98.81 82 ALA A CA 1
ATOM 606 C C . ALA A 1 82 ? -3.402 -19.438 -5.602 1 98.81 82 ALA A C 1
ATOM 608 O O . ALA A 1 82 ? -2.275 -19.938 -5.582 1 98.81 82 ALA A O 1
ATOM 609 N N . GLU A 1 83 ? -4.098 -19.297 -6.672 1 98.81 83 GLU A N 1
ATOM 610 C CA . GLU A 1 83 ? -3.613 -19.781 -7.957 1 98.81 83 GLU A CA 1
ATOM 611 C C . GLU A 1 83 ? -2.355 -19.031 -8.398 1 98.81 83 GLU A C 1
ATOM 613 O O . GLU A 1 83 ? -1.384 -19.656 -8.836 1 98.81 83 GLU A O 1
ATOM 618 N N . LEU A 1 84 ? -2.385 -17.75 -8.344 1 98.88 84 LEU A N 1
ATOM 619 C CA . LEU A 1 84 ? -1.251 -16.922 -8.734 1 98.88 84 LEU A CA 1
ATOM 620 C C . LEU A 1 84 ? -0.018 -17.266 -7.906 1 98.88 84 LEU A C 1
ATOM 622 O O . LEU A 1 84 ? 1.074 -17.438 -8.445 1 98.88 84 LEU A O 1
ATOM 626 N N . LEU A 1 85 ? -0.18 -17.359 -6.562 1 98.88 85 LEU A N 1
ATOM 627 C CA . LEU A 1 85 ? 0.935 -17.609 -5.656 1 98.88 85 LEU A CA 1
ATOM 628 C C . LEU A 1 85 ? 1.522 -19 -5.887 1 98.88 85 LEU A C 1
ATOM 630 O O . LEU A 1 85 ? 2.74 -19.188 -5.828 1 98.88 85 LEU A O 1
ATOM 634 N N . ARG A 1 86 ? 0.628 -19.938 -6.074 1 98.75 86 ARG A N 1
ATOM 635 C CA . ARG A 1 86 ? 1.104 -21.281 -6.355 1 98.75 86 ARG A CA 1
ATOM 636 C C . ARG A 1 86 ? 1.897 -21.328 -7.656 1 98.75 86 ARG A C 1
ATOM 638 O O . ARG A 1 86 ? 3.002 -21.875 -7.699 1 98.75 86 ARG A O 1
ATOM 645 N N . LYS A 1 87 ? 1.385 -20.766 -8.656 1 98.75 87 LYS A N 1
ATOM 646 C CA . LYS A 1 87 ? 1.962 -20.781 -10 1 98.75 87 LYS A CA 1
ATOM 647 C C . LYS A 1 87 ? 3.326 -20.109 -10.023 1 98.75 87 LYS A C 1
ATOM 649 O O . LYS A 1 87 ? 4.281 -20.641 -10.594 1 98.75 87 LYS A O 1
ATOM 654 N N . HIS A 1 88 ? 3.447 -18.984 -9.391 1 98.81 88 HIS A N 1
ATOM 655 C CA . HIS A 1 88 ? 4.629 -18.156 -9.594 1 98.81 88 HIS A CA 1
ATOM 656 C C . HIS A 1 88 ? 5.617 -18.312 -8.445 1 98.81 88 HIS A C 1
ATOM 658 O O . HIS A 1 88 ? 6.82 -18.109 -8.625 1 98.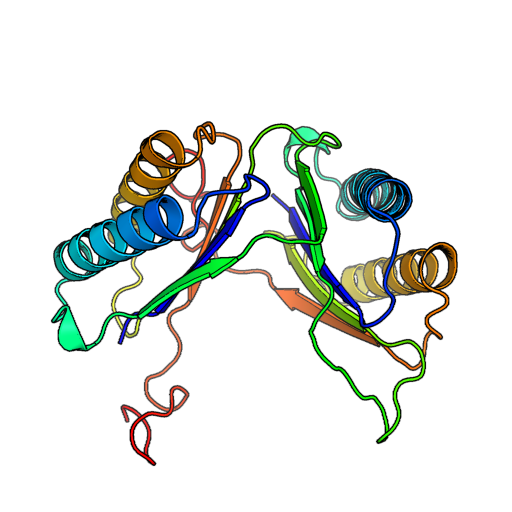81 88 HIS A O 1
ATOM 664 N N . CYS A 1 89 ? 5.141 -18.734 -7.258 1 98.81 89 CYS A N 1
ATOM 665 C CA . CYS A 1 89 ? 6.008 -18.734 -6.086 1 98.81 89 CYS A CA 1
ATOM 666 C C . CYS A 1 89 ? 6.059 -20.109 -5.438 1 98.81 89 CYS A C 1
ATOM 668 O O . CYS A 1 89 ? 6.859 -20.344 -4.531 1 98.81 89 CYS A O 1
ATOM 670 N N . GLY A 1 90 ? 5.148 -20.938 -5.812 1 98.81 90 GLY A N 1
ATOM 671 C CA . GLY A 1 90 ? 5.098 -22.266 -5.211 1 98.81 90 GLY A CA 1
ATOM 672 C C . GLY A 1 90 ? 4.5 -22.25 -3.816 1 98.81 90 GLY A C 1
ATOM 673 O O . GLY A 1 90 ? 4.734 -23.172 -3.033 1 98.81 90 GLY A O 1
ATOM 674 N N . VAL A 1 91 ? 3.795 -21.297 -3.49 1 98.88 91 VAL A N 1
ATOM 675 C CA . VAL A 1 91 ? 3.168 -21.203 -2.176 1 98.88 91 VAL A CA 1
ATOM 676 C C . VAL A 1 91 ? 1.938 -22.094 -2.121 1 98.88 91 VAL A C 1
ATOM 678 O O . VAL A 1 91 ? 1.05 -22 -2.969 1 98.88 91 VAL A O 1
ATOM 681 N N . GLN A 1 92 ? 1.872 -22.922 -1.124 1 98.75 92 GLN A N 1
ATOM 682 C CA . GLN A 1 92 ? 0.702 -23.781 -0.92 1 98.75 92 GLN A CA 1
ATOM 683 C C . GLN A 1 92 ? -0.494 -22.953 -0.443 1 98.75 92 GLN A C 1
ATOM 685 O O . GLN A 1 92 ? -0.331 -21.984 0.288 1 98.75 92 GLN A O 1
ATOM 690 N N . PRO A 1 93 ? -1.737 -23.422 -0.81 1 98.38 93 PRO A N 1
ATOM 691 C CA . PRO A 1 93 ? -2.936 -22.656 -0.44 1 98.38 93 PRO A CA 1
ATOM 692 C C . PRO A 1 93 ? -3.084 -22.484 1.07 1 98.38 93 PRO A C 1
ATOM 694 O O . PRO A 1 93 ? -3.76 -21.562 1.527 1 98.38 93 PRO A O 1
ATOM 697 N N . SER A 1 94 ? -2.436 -23.312 1.819 1 98.56 94 SER A N 1
ATOM 698 C CA . SER A 1 94 ? -2.553 -23.25 3.273 1 98.56 94 SER A CA 1
ATOM 699 C C . SER A 1 94 ? -1.527 -22.297 3.875 1 98.56 94 SER A C 1
ATOM 701 O O . SER A 1 94 ? -1.444 -22.156 5.098 1 98.56 94 SER A O 1
ATOM 703 N N . ARG A 1 95 ? -0.746 -21.594 3.053 1 98.81 95 ARG A N 1
ATOM 704 C CA . ARG A 1 95 ? 0.374 -20.844 3.615 1 98.81 95 ARG A CA 1
ATOM 705 C C . ARG A 1 95 ? 0.357 -19.406 3.139 1 98.81 95 ARG A C 1
ATOM 707 O O . ARG A 1 95 ? 1.412 -18.797 2.908 1 98.81 95 ARG A O 1
ATOM 714 N N . TYR A 1 96 ? -0.882 -18.828 2.951 1 98.75 96 TYR A N 1
ATOM 715 C CA . TYR A 1 96 ? -0.995 -17.406 2.682 1 98.75 96 TYR A CA 1
ATOM 716 C C . TYR A 1 96 ? -2.195 -16.797 3.404 1 98.75 96 TYR A C 1
ATOM 718 O O . TYR A 1 96 ? -3.113 -17.531 3.803 1 98.75 96 TYR A O 1
ATOM 726 N N . TYR A 1 97 ? -2.104 -15.5 3.623 1 98.69 97 TYR A N 1
ATOM 727 C CA . TYR A 1 97 ? -3.25 -14.664 3.949 1 98.69 97 TYR A CA 1
ATOM 728 C C . TYR A 1 97 ? -3.434 -13.562 2.908 1 98.69 97 TYR A C 1
ATOM 730 O O . TYR A 1 97 ? -2.467 -13.125 2.285 1 98.69 97 TYR A O 1
ATOM 738 N N . VAL A 1 98 ? -4.652 -13.172 2.701 1 98.56 98 VAL A N 1
ATOM 739 C CA . VAL A 1 98 ? -4.938 -11.945 1.959 1 98.56 98 VAL A CA 1
ATOM 740 C C . VAL A 1 98 ? -5.961 -11.109 2.721 1 98.56 98 VAL A C 1
ATOM 742 O O . VAL A 1 98 ? -7.047 -11.594 3.055 1 98.56 98 VAL A O 1
ATOM 745 N N . GLU A 1 99 ? -5.551 -9.938 3.096 1 98.12 99 GLU A N 1
ATOM 746 C CA . GLU A 1 99 ? -6.465 -8.977 3.705 1 98.12 99 GLU A CA 1
ATOM 747 C C . GLU A 1 99 ? -7.207 -8.164 2.645 1 98.12 99 GLU A C 1
ATOM 749 O O . GLU A 1 99 ? -6.598 -7.68 1.69 1 98.12 99 GLU A O 1
ATOM 754 N N . PHE A 1 100 ? -8.547 -8.125 2.799 1 98 100 PHE A N 1
ATOM 755 C CA . PHE A 1 100 ? -9.375 -7.309 1.926 1 98 100 PHE A CA 1
ATOM 756 C C . PHE A 1 100 ? -9.703 -5.973 2.588 1 98 100 PHE A C 1
ATOM 758 O O . PHE A 1 100 ? -10.312 -5.941 3.66 1 98 100 PHE A O 1
ATOM 765 N N . VAL A 1 101 ? -9.305 -4.879 1.987 1 96.69 101 VAL A N 1
ATOM 766 C CA . VAL A 1 101 ? -9.484 -3.537 2.533 1 96.69 101 VAL A CA 1
ATOM 767 C C . VAL A 1 101 ? -10.352 -2.707 1.591 1 96.69 101 VAL A C 1
ATOM 769 O O . VAL A 1 101 ? -10.039 -2.564 0.408 1 96.69 101 VAL A O 1
ATOM 772 N N . ASP A 1 102 ? -11.453 -2.201 2.074 1 96.75 102 ASP A N 1
ATOM 773 C CA . ASP A 1 102 ? -12.398 -1.387 1.319 1 96.75 102 ASP A CA 1
ATOM 774 C C . ASP A 1 102 ? -12.734 -0.097 2.066 1 96.75 102 ASP A C 1
ATOM 776 O O . ASP A 1 102 ? -13.805 0.027 2.652 1 96.75 102 ASP A O 1
ATOM 780 N N . PRO A 1 103 ? -11.789 0.857 2.035 1 95.62 103 PRO A N 1
ATOM 781 C CA . PRO A 1 103 ? -12.023 2.094 2.785 1 95.62 103 PRO A CA 1
ATOM 782 C C . PRO A 1 103 ? -13.047 3.006 2.119 1 95.62 103 PRO A C 1
ATOM 784 O O . PRO A 1 103 ? -13.398 2.801 0.954 1 95.62 103 PRO A O 1
ATOM 787 N N . PRO A 1 104 ? -13.602 4.047 2.941 1 95.62 104 PRO A N 1
ATOM 788 C CA . PRO A 1 104 ? -14.398 5.086 2.285 1 95.62 104 PRO A CA 1
ATOM 789 C C . PRO A 1 104 ? -13.648 5.781 1.154 1 95.62 104 PRO A C 1
ATOM 791 O O . PRO A 1 104 ? -12.43 5.969 1.241 1 95.62 104 PRO A O 1
ATOM 794 N N . ARG A 1 105 ? -14.367 6.242 0.143 1 96.69 105 ARG 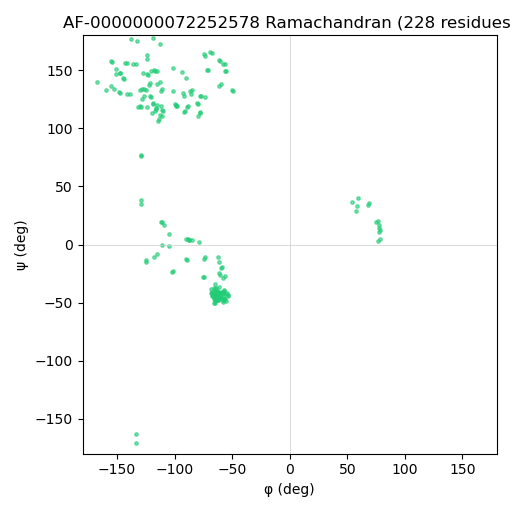A N 1
ATOM 795 C CA . ARG A 1 105 ? -13.797 6.898 -1.03 1 96.69 105 ARG A CA 1
ATOM 796 C C . ARG A 1 105 ? -12.977 8.125 -0.63 1 96.69 105 ARG A C 1
ATOM 798 O O . ARG A 1 105 ? -12 8.469 -1.299 1 96.69 105 ARG A O 1
ATOM 805 N N . SER A 1 106 ? -13.336 8.758 0.48 1 97.56 106 SER A N 1
ATOM 806 C CA . SER A 1 106 ? -12.648 9.953 0.963 1 97.56 106 SER A CA 1
ATOM 807 C C . SER A 1 106 ? -11.289 9.602 1.563 1 97.56 106 SER A C 1
ATOM 809 O O . SER A 1 106 ? -10.469 10.492 1.803 1 97.56 106 SER A O 1
ATOM 811 N N . ASP A 1 107 ? -11.031 8.289 1.757 1 97.62 107 ASP A N 1
ATOM 812 C CA . ASP A 1 107 ? -9.828 7.891 2.475 1 97.62 107 ASP A CA 1
ATOM 813 C C . ASP A 1 107 ? -8.812 7.254 1.53 1 97.62 107 ASP A C 1
ATOM 815 O O . ASP A 1 107 ? -7.867 6.598 1.977 1 97.62 107 ASP A O 1
ATOM 819 N N . LEU A 1 108 ? -9 7.453 0.331 1 98.06 108 LEU A N 1
ATOM 820 C CA . LEU A 1 108 ? -8.023 7.047 -0.677 1 98.06 108 LEU A CA 1
ATOM 821 C C . LEU A 1 108 ? -7.688 8.203 -1.608 1 98.06 108 LEU A C 1
ATOM 823 O O . LEU A 1 108 ? -8.562 8.711 -2.314 1 98.06 108 LEU A O 1
ATOM 827 N N . GLY A 1 109 ? -6.438 8.555 -1.577 1 98.31 109 GLY A N 1
ATOM 828 C CA . GLY A 1 109 ? -5.984 9.672 -2.393 1 98.31 109 GLY A CA 1
ATOM 829 C C . GLY A 1 109 ? -5.449 9.242 -3.746 1 98.31 109 GLY A C 1
ATOM 830 O O . GLY A 1 109 ? -4.844 8.18 -3.871 1 98.31 109 GLY A O 1
ATOM 831 N N . TRP A 1 110 ? -5.621 10.086 -4.695 1 98 110 TRP A N 1
ATOM 832 C CA . TRP A 1 110 ? -5.203 9.906 -6.082 1 98 110 TRP A CA 1
ATOM 833 C C . TRP A 1 110 ? -5.297 11.219 -6.855 1 98 110 TRP A C 1
ATOM 835 O O . TRP A 1 110 ? -6.234 11.992 -6.656 1 98 110 TRP A O 1
ATOM 845 N N . ASN A 1 111 ? -4.242 11.391 -7.699 1 97.69 111 ASN A N 1
ATOM 846 C CA . ASN A 1 111 ? -4.25 12.531 -8.617 1 97.69 111 ASN A CA 1
ATOM 847 C C . ASN A 1 111 ? -4.453 13.844 -7.879 1 97.69 111 ASN A C 1
ATOM 849 O O . ASN A 1 111 ? -5.191 14.719 -8.344 1 97.69 111 ASN A O 1
ATOM 853 N N . GLY A 1 112 ? -3.924 14 -6.719 1 97.06 112 GLY A N 1
ATOM 854 C CA . GLY A 1 112 ? -3.957 15.211 -5.922 1 97.06 112 GLY A CA 1
ATOM 855 C C . GLY A 1 112 ? -5.281 15.43 -5.215 1 97.06 112 GLY A C 1
ATOM 856 O O . GLY A 1 112 ? -5.52 16.5 -4.648 1 97.06 112 GLY A O 1
ATOM 857 N N . ARG A 1 113 ? -6.188 14.531 -5.289 1 98 113 ARG A N 1
ATOM 858 C CA . ARG A 1 113 ? -7.488 14.539 -4.629 1 98 113 ARG A CA 1
ATOM 859 C C . ARG A 1 113 ? -7.777 13.195 -3.971 1 98 113 ARG A C 1
ATOM 861 O O . ARG A 1 113 ? -6.855 12.461 -3.615 1 98 113 ARG A O 1
ATOM 868 N N . THR A 1 114 ? -9.031 12.938 -3.633 1 97.94 114 THR A N 1
ATOM 869 C CA . THR A 1 114 ? -9.492 11.617 -3.207 1 97.94 114 THR A CA 1
ATOM 870 C C . THR A 1 114 ? -10.555 11.086 -4.156 1 97.94 114 THR A C 1
ATOM 872 O O . THR A 1 114 ? -10.914 11.75 -5.133 1 97.94 114 THR A O 1
ATOM 875 N N . PHE A 1 115 ? -11.039 9.945 -3.986 1 97.06 115 PHE A N 1
ATOM 876 C CA . PHE A 1 115 ? -12.047 9.359 -4.859 1 97.06 115 PHE A CA 1
ATOM 877 C C . PHE A 1 115 ? -13.445 9.805 -4.449 1 97.06 115 PHE A C 1
ATOM 879 O O . PHE A 1 115 ? -14.445 9.312 -4.973 1 97.06 115 PHE A O 1
ATOM 886 N N . ALA A 1 116 ? -13.477 10.703 -3.422 1 93.69 116 ALA A N 1
ATOM 887 C CA . ALA A 1 116 ? -14.766 11.266 -3.029 1 93.69 116 ALA A CA 1
ATOM 888 C C . ALA A 1 116 ? -15.117 12.469 -3.893 1 93.69 116 ALA A C 1
ATOM 890 O O . ALA A 1 116 ? -14.234 13.133 -4.441 1 93.69 116 ALA A O 1
ATOM 891 N N . MET B 1 1 ? 1.083 11.297 16 1 86.38 1 MET B N 1
ATOM 892 C CA . MET B 1 1 ? 1.974 10.234 15.555 1 86.38 1 MET B CA 1
ATOM 893 C C . MET B 1 1 ? 1.647 9.812 14.133 1 86.38 1 MET B C 1
ATOM 895 O O . MET B 1 1 ? 0.843 8.898 13.914 1 86.38 1 MET B O 1
ATOM 899 N N . PRO B 1 2 ? 2.057 10.602 13.305 1 96.75 2 PRO B N 1
ATOM 900 C CA . PRO B 1 2 ? 1.851 10.211 11.906 1 96.75 2 PRO B CA 1
ATOM 901 C C . PRO B 1 2 ? 2.955 9.297 11.383 1 96.75 2 PRO B C 1
ATOM 903 O O . PRO B 1 2 ? 4.125 9.477 11.734 1 96.75 2 PRO B O 1
ATOM 906 N N . ALA B 1 3 ? 2.609 8.25 10.734 1 98.56 3 ALA B N 1
ATOM 907 C CA . ALA B 1 3 ? 3.527 7.418 9.961 1 98.56 3 ALA B CA 1
ATOM 908 C C . ALA B 1 3 ? 3.178 7.445 8.477 1 98.56 3 ALA B C 1
ATOM 910 O O . ALA B 1 3 ? 2.061 7.098 8.086 1 98.56 3 ALA B O 1
ATOM 911 N N . PHE B 1 4 ? 4.094 7.949 7.707 1 98.81 4 PHE B N 1
ATOM 912 C CA . PHE B 1 4 ? 3.914 8.023 6.262 1 98.81 4 PHE B CA 1
ATOM 913 C C . PHE B 1 4 ? 4.84 7.039 5.555 1 98.81 4 PHE B C 1
ATOM 915 O O . PHE B 1 4 ? 6.062 7.191 5.594 1 98.81 4 PHE B O 1
ATOM 922 N N . THR B 1 5 ? 4.312 6.039 4.879 1 98.88 5 THR B N 1
ATOM 923 C CA . THR B 1 5 ? 5.09 5.027 4.168 1 98.88 5 THR B CA 1
ATOM 924 C C . THR B 1 5 ? 4.914 5.172 2.66 1 98.88 5 THR B C 1
ATOM 926 O O . THR B 1 5 ? 3.789 5.293 2.168 1 98.88 5 THR B O 1
ATOM 929 N N . ILE B 1 6 ? 6.004 5.164 1.955 1 98.88 6 ILE B N 1
ATOM 930 C CA . ILE B 1 6 ? 6.031 5.254 0.5 1 98.88 6 ILE B CA 1
ATOM 931 C C . ILE B 1 6 ? 6.637 3.98 -0.086 1 98.88 6 ILE B C 1
ATOM 933 O O . ILE B 1 6 ? 7.805 3.672 0.159 1 98.88 6 ILE B O 1
ATOM 937 N N . LYS B 1 7 ? 5.859 3.252 -0.793 1 98.81 7 LYS B N 1
ATOM 938 C CA . LYS B 1 7 ? 6.363 2.203 -1.676 1 98.81 7 LYS B CA 1
ATOM 939 C C . LYS B 1 7 ? 6.414 2.682 -3.125 1 98.81 7 LYS B C 1
ATOM 941 O O . LYS B 1 7 ? 5.387 3.062 -3.693 1 98.81 7 LYS B O 1
ATOM 946 N N . CYS B 1 8 ? 7.559 2.672 -3.705 1 98.88 8 CYS B N 1
ATOM 947 C CA . CYS B 1 8 ? 7.77 3.23 -5.035 1 98.88 8 CYS B CA 1
ATOM 948 C C . CYS B 1 8 ? 8.773 2.402 -5.824 1 98.88 8 CYS B C 1
ATOM 950 O O . CYS B 1 8 ? 9.789 1.96 -5.273 1 98.88 8 CYS B O 1
ATOM 952 N N . ASN B 1 9 ? 8.57 2.221 -7.145 1 98.69 9 ASN B N 1
ATOM 953 C CA . ASN B 1 9 ? 9.445 1.347 -7.926 1 98.69 9 ASN B CA 1
ATOM 954 C C . ASN B 1 9 ? 10.664 2.098 -8.461 1 98.69 9 ASN B C 1
ATOM 956 O O . ASN B 1 9 ? 11.453 1.542 -9.219 1 98.69 9 ASN B O 1
ATOM 960 N N . VAL B 1 10 ? 10.766 3.338 -8.07 1 98.69 10 VAL B N 1
ATOM 961 C CA . VAL B 1 10 ? 11.922 4.117 -8.484 1 98.69 10 VAL B CA 1
ATOM 962 C C . VAL B 1 10 ? 13.055 3.943 -7.469 1 98.69 10 VAL B C 1
ATOM 964 O O . VAL B 1 10 ? 12.891 4.273 -6.293 1 98.69 10 VAL B O 1
ATOM 967 N N . GLU B 1 11 ? 14.148 3.412 -7.953 1 98.25 11 GLU B N 1
ATOM 968 C CA . GLU B 1 11 ? 15.328 3.285 -7.102 1 98.25 11 GLU B CA 1
ATOM 969 C C . GLU B 1 11 ? 16 4.637 -6.883 1 98.25 11 GLU B C 1
ATOM 971 O O . GLU B 1 11 ? 16.266 5.363 -7.84 1 98.25 11 GLU B O 1
ATOM 976 N N . LEU B 1 12 ? 16.203 4.973 -5.68 1 98.31 12 LEU B N 1
ATOM 977 C CA . LEU B 1 12 ? 16.938 6.18 -5.293 1 98.31 12 LEU B CA 1
ATOM 978 C C . LEU B 1 12 ? 18.203 5.824 -4.527 1 98.31 12 LEU B C 1
ATOM 980 O O . LEU B 1 12 ? 18.266 4.793 -3.854 1 98.31 12 LEU B O 1
ATOM 984 N N . SER B 1 13 ? 19.234 6.691 -4.684 1 98.56 13 SER B N 1
ATOM 985 C CA . SER B 1 13 ? 20.344 6.57 -3.75 1 98.56 13 SER B CA 1
ATOM 986 C C . SER B 1 13 ? 19.891 6.797 -2.312 1 98.56 13 SER B C 1
ATOM 988 O O . SER B 1 13 ? 18.844 7.406 -2.076 1 98.56 13 SER B O 1
ATOM 990 N N . LYS B 1 14 ? 20.625 6.305 -1.414 1 98.19 14 LYS B N 1
ATOM 991 C CA . LYS B 1 14 ? 20.312 6.523 -0.007 1 98.19 14 LYS B CA 1
ATOM 992 C C . LYS B 1 14 ? 20.188 8.008 0.306 1 98.19 14 LYS B C 1
ATOM 994 O O . LYS B 1 14 ? 19.312 8.422 1.071 1 98.19 14 LYS B O 1
ATOM 999 N N . GLU B 1 15 ? 21.062 8.789 -0.237 1 98.56 15 GLU B N 1
ATOM 1000 C CA . GLU B 1 15 ? 21.062 10.234 -0.02 1 98.56 15 GLU B CA 1
ATOM 1001 C C . GLU B 1 15 ? 19.766 10.867 -0.529 1 98.56 15 GLU B C 1
ATOM 1003 O O . GLU B 1 15 ? 19.141 11.672 0.167 1 98.56 15 GLU B O 1
ATOM 1008 N N . LYS B 1 16 ? 19.359 10.516 -1.686 1 98.69 16 LYS B N 1
ATOM 1009 C CA . LYS B 1 16 ? 18.156 11.07 -2.279 1 98.69 16 LYS B CA 1
ATOM 1010 C C . LYS B 1 16 ? 16.906 10.602 -1.536 1 98.69 16 LYS B C 1
ATOM 1012 O O . LYS B 1 16 ? 15.969 11.375 -1.326 1 98.69 16 LYS B O 1
ATOM 1017 N N . ALA B 1 17 ? 16.875 9.32 -1.164 1 98.69 17 ALA B N 1
ATOM 1018 C CA . ALA B 1 17 ? 15.758 8.789 -0.381 1 98.69 17 ALA B CA 1
ATOM 1019 C C . ALA B 1 17 ? 15.656 9.492 0.969 1 98.69 17 ALA B C 1
ATOM 1021 O O . ALA B 1 17 ? 14.555 9.812 1.424 1 98.69 17 ALA B O 1
ATOM 1022 N N . THR B 1 18 ? 16.797 9.703 1.583 1 98.75 18 THR B N 1
ATOM 1023 C CA . THR B 1 18 ? 16.828 10.406 2.861 1 98.75 18 THR B CA 1
ATOM 1024 C C . THR B 1 18 ? 16.328 11.836 2.707 1 98.75 18 THR B C 1
ATOM 1026 O O . THR B 1 18 ? 15.57 12.328 3.549 1 98.75 18 THR B O 1
ATOM 1029 N N . ALA B 1 19 ? 16.703 12.508 1.68 1 98.81 19 ALA B N 1
ATOM 1030 C CA . ALA B 1 19 ? 16.234 13.867 1.412 1 98.81 19 ALA B CA 1
ATOM 1031 C C . ALA B 1 19 ? 14.719 13.898 1.24 1 98.81 19 ALA B C 1
ATOM 1033 O O . ALA B 1 19 ? 14.047 14.797 1.758 1 98.81 19 ALA B O 1
ATOM 1034 N N . LEU B 1 20 ? 14.203 12.953 0.49 1 98.88 20 LEU B N 1
ATOM 1035 C CA . LEU B 1 20 ? 12.75 12.836 0.343 1 98.88 20 LEU B CA 1
ATOM 1036 C C . LEU B 1 20 ? 12.078 12.656 1.7 1 98.88 20 LEU B C 1
ATOM 1038 O O . LEU B 1 20 ? 11.109 13.352 2.014 1 98.88 20 LEU B O 1
ATOM 1042 N N . CYS B 1 21 ? 12.602 11.727 2.482 1 98.94 21 CYS B N 1
ATOM 1043 C CA . CYS B 1 21 ? 11.992 11.43 3.771 1 98.94 21 CYS B CA 1
ATOM 1044 C C . CYS B 1 21 ? 12.031 12.648 4.688 1 98.94 21 CYS B C 1
ATOM 1046 O O . CYS B 1 21 ? 11.07 12.922 5.398 1 98.94 21 CYS B O 1
ATOM 1048 N N . LYS B 1 22 ? 13.125 13.383 4.691 1 98.88 22 LYS B N 1
ATOM 1049 C CA . LYS B 1 22 ? 13.25 14.578 5.516 1 98.88 22 LYS B CA 1
ATOM 1050 C C . LYS B 1 22 ? 12.25 15.648 5.082 1 98.88 22 LYS B C 1
ATOM 1052 O O . LYS B 1 22 ? 11.586 16.266 5.922 1 98.88 22 LYS B O 1
ATOM 1057 N N . GLU B 1 23 ? 12.148 15.891 3.855 1 98.94 23 GLU B N 1
ATOM 1058 C CA . GLU B 1 23 ? 11.188 16.875 3.367 1 98.94 23 GLU B CA 1
ATOM 1059 C C . GLU B 1 23 ? 9.75 16.453 3.664 1 98.94 23 GLU B C 1
ATOM 1061 O O . GLU B 1 23 ? 8.938 17.25 4.113 1 98.94 23 GLU B O 1
ATOM 1066 N N . ALA B 1 24 ? 9.453 15.219 3.416 1 98.94 24 ALA B N 1
ATOM 1067 C CA . ALA B 1 24 ? 8.117 14.695 3.695 1 98.94 24 ALA B CA 1
ATOM 1068 C C . ALA B 1 24 ? 7.773 14.836 5.172 1 98.94 24 ALA B C 1
ATOM 1070 O O . ALA B 1 24 ? 6.625 15.117 5.523 1 98.94 24 ALA B O 1
ATOM 1071 N N . SER B 1 25 ? 8.742 14.539 5.984 1 98.88 25 SER B N 1
ATOM 1072 C CA . SER B 1 25 ? 8.531 14.672 7.422 1 98.88 25 SER B CA 1
ATOM 1073 C C . SER B 1 25 ? 8.07 16.078 7.781 1 98.88 25 SER B C 1
ATOM 1075 O O . SER B 1 25 ? 7.09 16.25 8.508 1 98.88 25 SER B O 1
ATOM 1077 N N . LYS B 1 26 ? 8.719 17.062 7.297 1 98.81 26 LYS B N 1
ATOM 1078 C CA . LYS B 1 26 ? 8.359 18.453 7.547 1 98.81 26 LYS B CA 1
ATOM 1079 C C . LYS B 1 26 ? 6.98 18.781 6.977 1 98.81 26 LYS B C 1
ATOM 1081 O O . LYS B 1 26 ? 6.152 19.391 7.645 1 98.81 26 LYS B O 1
ATOM 1086 N N . VAL B 1 27 ? 6.742 18.391 5.75 1 98.62 27 VAL B N 1
ATOM 1087 C CA . VAL B 1 27 ? 5.484 18.656 5.062 1 98.62 27 VAL B CA 1
ATOM 1088 C C . VAL B 1 27 ? 4.328 18.031 5.832 1 98.62 27 VAL B C 1
ATOM 1090 O O . VAL B 1 27 ? 3.305 18.672 6.07 1 98.62 27 VAL B O 1
ATOM 1093 N N . MET B 1 28 ? 4.496 16.734 6.285 1 98.06 28 MET B N 1
ATOM 1094 C CA . MET B 1 28 ? 3.434 16.031 6.996 1 98.06 28 MET B CA 1
ATOM 1095 C C . MET B 1 28 ? 3.16 16.688 8.352 1 98.06 28 MET B C 1
ATOM 1097 O O . MET B 1 28 ? 2.004 16.844 8.742 1 98.06 28 MET B O 1
ATOM 1101 N N . ALA B 1 29 ? 4.215 17.031 9.031 1 98.19 29 ALA B N 1
ATOM 1102 C CA . ALA B 1 29 ? 4.035 17.719 10.312 1 98.19 29 ALA B CA 1
ATOM 1103 C C . ALA B 1 29 ? 3.203 18.984 10.141 1 98.19 29 ALA B C 1
ATOM 1105 O O . ALA B 1 29 ? 2.246 19.219 10.883 1 98.19 29 ALA B O 1
ATOM 1106 N N . ASP B 1 30 ? 3.553 19.734 9.172 1 97.88 30 ASP B N 1
ATOM 1107 C CA . ASP B 1 30 ? 2.902 21.016 8.922 1 97.88 30 ASP B CA 1
ATOM 1108 C C . ASP B 1 30 ? 1.436 20.828 8.547 1 97.88 30 ASP B C 1
ATOM 1110 O O . ASP B 1 30 ? 0.547 21.438 9.148 1 97.88 30 ASP B O 1
ATOM 1114 N N . ILE B 1 31 ? 1.141 20.016 7.641 1 97.31 31 ILE B N 1
ATOM 1115 C CA . ILE B 1 31 ? -0.199 19.906 7.07 1 97.31 31 ILE B CA 1
ATOM 1116 C C . ILE B 1 31 ? -1.123 19.188 8.055 1 97.31 31 ILE B C 1
ATOM 1118 O O . ILE B 1 31 ? -2.328 19.453 8.086 1 97.31 31 ILE B O 1
ATOM 1122 N N . LEU B 1 32 ? -0.601 18.328 8.898 1 96.44 32 LEU B N 1
ATOM 1123 C CA . LEU B 1 32 ? -1.398 17.578 9.867 1 96.44 32 LEU B CA 1
ATOM 1124 C C . LEU B 1 32 ? -1.522 18.359 11.18 1 96.44 32 LEU B C 1
ATOM 1126 O O . LEU B 1 32 ? -2.34 18 12.031 1 96.44 32 LEU B O 1
ATOM 1130 N N . GLY B 1 33 ? -0.694 19.375 11.297 1 96.56 33 GLY B N 1
ATOM 1131 C CA . GLY B 1 33 ? -0.685 20.141 12.539 1 96.56 33 GLY B CA 1
ATOM 1132 C C . GLY B 1 33 ? -0.125 19.344 13.711 1 96.56 33 GLY B C 1
ATOM 1133 O O . GLY B 1 33 ? -0.657 19.406 14.82 1 96.56 33 GLY B O 1
ATOM 1134 N N . LYS B 1 34 ? 0.831 18.531 13.508 1 96.62 34 LYS B N 1
ATOM 1135 C CA . LYS B 1 34 ? 1.479 17.719 14.523 1 96.62 34 LYS B CA 1
ATOM 1136 C C . LYS B 1 34 ? 2.955 18.078 14.664 1 96.62 34 LYS B C 1
ATOM 1138 O O . LYS B 1 34 ? 3.594 18.484 13.688 1 96.62 34 LYS B O 1
ATOM 1143 N N . PRO B 1 35 ? 3.52 17.891 15.914 1 97.62 35 PRO B N 1
ATOM 1144 C CA . PRO B 1 35 ? 4.969 18.078 16.031 1 97.62 35 PRO B CA 1
ATOM 1145 C C . PRO B 1 35 ? 5.766 17.109 15.164 1 97.62 35 PRO B C 1
ATOM 1147 O O . PRO B 1 35 ? 5.43 15.922 15.094 1 97.62 35 PRO B O 1
ATOM 1150 N N . GLU B 1 36 ? 6.781 17.609 14.484 1 98.38 36 GLU B N 1
ATOM 1151 C CA . GLU B 1 36 ? 7.605 16.781 13.617 1 98.38 36 GLU B CA 1
ATOM 1152 C C . GLU B 1 36 ? 8.289 15.664 14.406 1 98.38 36 GLU B C 1
ATOM 1154 O O . GLU B 1 36 ? 8.594 14.602 13.852 1 98.38 36 GLU B O 1
ATOM 1159 N N . SER B 1 37 ? 8.5 15.891 15.672 1 98.06 37 SER B N 1
ATOM 1160 C CA . SER B 1 37 ? 9.172 14.922 16.531 1 98.06 37 SER B CA 1
ATOM 1161 C C . SER B 1 37 ? 8.391 13.609 16.594 1 98.06 37 SER B C 1
ATOM 1163 O O . SER B 1 37 ? 8.922 12.586 17.031 1 98.06 37 SER B O 1
ATOM 1165 N N . PHE B 1 38 ? 7.117 13.586 16.156 1 97.44 38 PHE B N 1
ATOM 1166 C CA . PHE B 1 38 ? 6.293 12.383 16.219 1 97.44 38 PHE B CA 1
ATOM 1167 C C . PHE B 1 38 ? 6.148 11.75 14.836 1 97.44 38 PHE B C 1
ATOM 1169 O O . PHE B 1 38 ? 5.535 10.695 14.695 1 97.44 38 PHE B O 1
ATOM 1176 N N . VAL B 1 39 ? 6.719 12.344 13.797 1 98.5 39 VAL B N 1
ATOM 1177 C CA . VAL B 1 39 ? 6.469 11.914 12.422 1 98.5 39 VAL B CA 1
ATOM 1178 C C . VAL B 1 39 ? 7.523 10.891 12 1 98.5 39 VAL B C 1
ATOM 1180 O O . VAL B 1 39 ? 8.719 11.102 12.203 1 98.5 39 VAL B O 1
ATOM 1183 N N . THR B 1 40 ? 7.105 9.812 11.469 1 98.75 40 THR B N 1
ATOM 1184 C CA . THR B 1 40 ? 7.988 8.859 10.812 1 98.75 40 THR B CA 1
ATOM 1185 C C . THR B 1 40 ? 7.672 8.766 9.32 1 98.75 40 THR B C 1
ATOM 1187 O O . THR B 1 40 ? 6.504 8.805 8.93 1 98.75 40 THR B O 1
ATOM 1190 N N . VAL B 1 41 ? 8.719 8.703 8.477 1 98.88 41 VAL B N 1
ATOM 1191 C CA . VAL B 1 41 ? 8.57 8.5 7.039 1 98.88 41 VAL B CA 1
ATOM 1192 C C . VAL B 1 41 ? 9.461 7.348 6.578 1 98.88 41 VAL B C 1
ATOM 1194 O O . VAL B 1 41 ? 10.625 7.258 6.984 1 98.88 41 VAL B O 1
ATOM 1197 N N . THR B 1 42 ? 8.906 6.465 5.773 1 98.81 42 THR B N 1
ATOM 1198 C CA . THR B 1 42 ? 9.648 5.328 5.234 1 98.81 42 THR B CA 1
ATOM 1199 C C . THR B 1 42 ? 9.539 5.285 3.713 1 98.81 42 THR B C 1
ATOM 1201 O O . THR B 1 42 ? 8.461 5.504 3.154 1 98.81 42 THR B O 1
ATOM 1204 N N . TYR B 1 43 ? 10.648 5.086 3.023 1 98.88 43 TYR B N 1
ATOM 1205 C CA . TYR B 1 43 ? 10.703 4.863 1.582 1 98.88 43 TYR B CA 1
ATOM 1206 C C . TYR B 1 43 ? 11.148 3.439 1.268 1 98.88 43 TYR B C 1
ATOM 1208 O O . TYR B 1 43 ? 12.242 3.021 1.659 1 98.88 43 TYR B O 1
ATOM 1216 N N . GLU B 1 44 ? 10.336 2.693 0.604 1 98.56 44 GLU B N 1
ATOM 1217 C CA . GLU B 1 44 ? 10.594 1.298 0.264 1 98.56 44 GLU B CA 1
ATOM 1218 C C . GLU B 1 44 ? 10.539 1.078 -1.245 1 98.56 44 GLU B C 1
ATOM 1220 O O . GLU B 1 44 ? 9.641 1.588 -1.919 1 98.56 44 GLU B O 1
ATOM 1225 N N . VAL B 1 45 ? 11.523 0.293 -1.694 1 98.31 45 VAL B N 1
ATOM 1226 C CA . VAL B 1 45 ? 11.516 -0.114 -3.096 1 98.31 45 VAL B CA 1
ATOM 1227 C C . VAL B 1 45 ? 11.219 -1.608 -3.197 1 98.31 45 VAL B C 1
ATOM 1229 O O . VAL B 1 45 ? 12.039 -2.438 -2.789 1 98.31 45 VAL B O 1
ATOM 1232 N N . PRO B 1 46 ? 10.039 -1.937 -3.709 1 98.19 46 PRO B N 1
ATOM 1233 C CA . PRO B 1 46 ? 9.734 -3.359 -3.875 1 98.19 46 PRO B CA 1
ATOM 1234 C C . PRO B 1 46 ? 10.57 -4.016 -4.969 1 98.19 46 PRO B C 1
ATOM 1236 O O . PRO B 1 46 ? 11.18 -3.322 -5.789 1 98.19 46 PRO B O 1
ATOM 1239 N N . LEU B 1 47 ? 10.547 -5.371 -4.957 1 97.5 47 LEU B N 1
ATOM 1240 C CA . LEU B 1 47 ? 11.242 -6.113 -6.004 1 97.5 47 LEU B CA 1
ATOM 1241 C C . LEU B 1 47 ? 10.617 -5.84 -7.367 1 97.5 47 LEU B C 1
ATOM 1243 O O . LEU B 1 47 ? 11.328 -5.727 -8.367 1 97.5 47 LEU B O 1
ATOM 1247 N N . ALA B 1 48 ? 9.273 -5.715 -7.391 1 98.44 48 ALA B N 1
ATOM 1248 C CA . ALA B 1 48 ? 8.555 -5.367 -8.617 1 98.44 48 ALA B CA 1
ATOM 1249 C C . ALA B 1 48 ? 7.262 -4.613 -8.297 1 98.44 48 ALA B C 1
ATOM 1251 O O . ALA B 1 48 ? 6.648 -4.836 -7.254 1 98.44 48 ALA B O 1
ATOM 1252 N N . MET B 1 49 ? 6.918 -3.816 -9.211 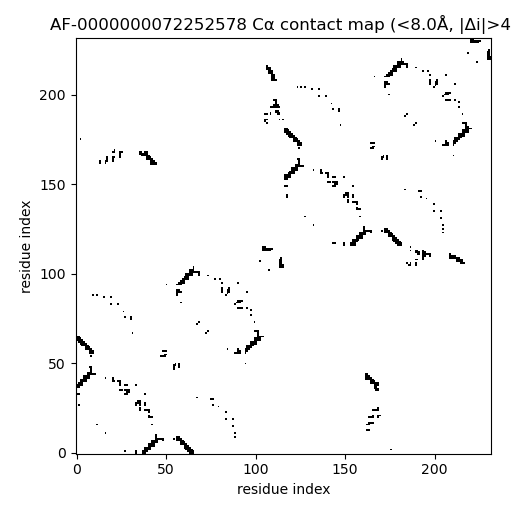1 98.62 49 MET B N 1
ATOM 1253 C CA . MET B 1 49 ? 5.664 -3.072 -9.148 1 98.62 49 MET B CA 1
ATOM 1254 C C . MET B 1 49 ? 5.184 -2.689 -10.539 1 98.62 49 MET B C 1
ATOM 12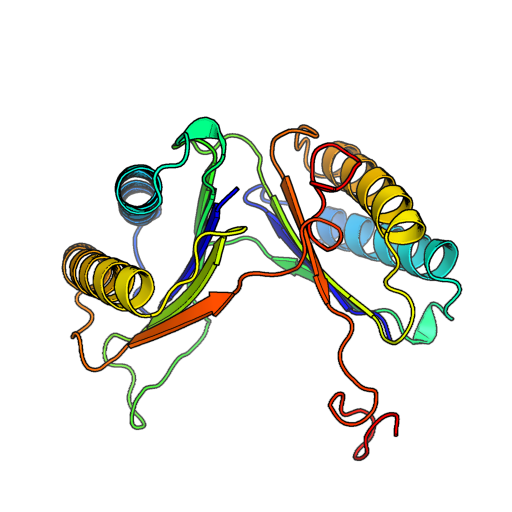56 O O . MET B 1 49 ? 5.977 -2.262 -11.383 1 98.62 49 MET B O 1
ATOM 1260 N N . THR B 1 50 ? 3.893 -2.877 -10.742 1 98.69 50 THR B N 1
ATOM 1261 C CA . THR B 1 50 ? 3.283 -2.434 -11.984 1 98.69 50 THR B CA 1
ATOM 1262 C C . THR B 1 50 ? 2.066 -1.552 -11.711 1 98.69 50 THR B C 1
ATOM 1264 O O . THR B 1 50 ? 1.416 -1.69 -10.672 1 98.69 50 THR B O 1
ATOM 1267 N N . TRP B 1 51 ? 1.86 -0.657 -12.539 1 98.44 51 TRP B N 1
ATOM 1268 C CA . TRP B 1 51 ? 0.638 0.118 -12.727 1 98.44 51 TRP B CA 1
ATOM 1269 C C . TRP B 1 51 ? 0.178 0.059 -14.18 1 98.44 51 TRP B C 1
ATOM 1271 O O . TRP B 1 51 ? 0.954 0.342 -15.094 1 98.44 51 TRP B O 1
ATOM 1281 N N . ASP B 1 52 ? -1.116 -0.322 -14.312 1 97.38 52 ASP B N 1
ATOM 1282 C CA . ASP B 1 52 ? -1.608 -0.468 -15.68 1 97.38 52 ASP B CA 1
ATOM 1283 C C . ASP B 1 52 ? -0.764 -1.471 -16.469 1 97.38 52 ASP B C 1
ATOM 1285 O O . ASP B 1 52 ? -0.453 -1.246 -17.641 1 97.38 52 ASP B O 1
ATOM 1289 N N . GLY B 1 53 ? -0.205 -2.426 -15.742 1 97.19 53 GLY B N 1
ATOM 1290 C CA . GLY B 1 53 ? 0.519 -3.531 -16.344 1 97.19 53 GLY B CA 1
ATOM 1291 C C . GLY B 1 53 ? 1.914 -3.148 -16.812 1 97.19 53 GLY B C 1
ATOM 1292 O O . GLY B 1 53 ? 2.555 -3.896 -17.547 1 97.19 53 GLY B O 1
ATOM 1293 N N . ASN B 1 54 ? 2.383 -1.994 -16.438 1 98 54 ASN B N 1
ATOM 1294 C CA . ASN B 1 54 ? 3.734 -1.629 -16.844 1 98 54 ASN B CA 1
ATOM 1295 C C . ASN B 1 54 ? 4.547 -1.089 -15.664 1 98 54 ASN B C 1
ATOM 1297 O O . ASN B 1 54 ? 4.02 -0.917 -14.57 1 98 54 ASN B O 1
ATOM 1301 N N . GLU B 1 55 ? 5.852 -0.809 -15.914 1 98.12 55 GLU B N 1
ATOM 1302 C CA . GLU B 1 55 ? 6.77 -0.517 -14.812 1 98.12 55 GLU B CA 1
ATOM 1303 C C . GLU B 1 55 ? 7.207 0.944 -14.836 1 98.12 55 GLU B C 1
ATOM 1305 O O . GLU B 1 55 ? 8.258 1.29 -14.297 1 98.12 55 GLU B O 1
ATOM 1310 N N . GLU B 1 56 ? 6.418 1.832 -15.547 1 98.5 56 GLU B N 1
ATOM 1311 C CA . GLU B 1 56 ? 6.684 3.26 -15.398 1 98.5 56 GLU B CA 1
ATOM 1312 C C . GLU B 1 56 ? 6.566 3.695 -13.938 1 98.5 56 GLU B C 1
ATOM 1314 O O . GLU B 1 56 ? 5.93 3.016 -13.133 1 98.5 56 GLU B O 1
ATOM 1319 N N . PRO B 1 57 ? 7.191 4.73 -13.547 1 98.81 57 PRO B N 1
ATOM 1320 C CA . PRO B 1 57 ? 7.199 5.133 -12.133 1 98.81 57 PRO B CA 1
ATOM 1321 C C . PRO B 1 57 ? 5.801 5.152 -11.523 1 98.81 57 PRO B C 1
ATOM 1323 O O . PRO B 1 57 ? 4.867 5.699 -12.117 1 98.81 57 PRO B O 1
ATOM 1326 N N . ALA B 1 58 ? 5.668 4.562 -10.391 1 98.88 58 ALA B N 1
ATOM 1327 C CA . ALA B 1 58 ? 4.406 4.445 -9.664 1 98.88 58 ALA B CA 1
ATOM 1328 C C . ALA B 1 58 ? 4.648 4.273 -8.172 1 98.88 58 ALA B C 1
ATOM 1330 O O . ALA B 1 58 ? 5.746 3.893 -7.75 1 98.88 58 ALA B O 1
ATOM 1331 N N . ALA B 1 59 ? 3.631 4.613 -7.363 1 98.81 59 ALA B N 1
AT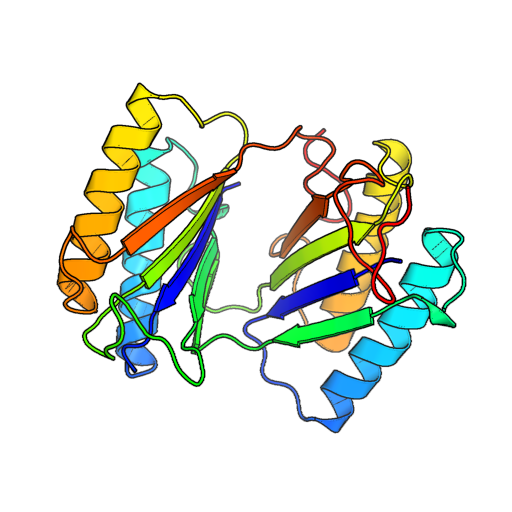OM 1332 C CA . ALA B 1 59 ? 3.805 4.504 -5.918 1 98.81 59 ALA B CA 1
ATOM 1333 C C . ALA B 1 59 ? 2.488 4.145 -5.234 1 98.81 59 ALA B C 1
ATOM 1335 O O . ALA B 1 59 ? 1.41 4.48 -5.73 1 98.81 59 ALA B O 1
ATOM 1336 N N . VAL B 1 60 ? 2.605 3.42 -4.184 1 98.81 60 VAL B N 1
ATOM 1337 C CA . VAL B 1 60 ? 1.524 3.205 -3.227 1 98.81 60 VAL B CA 1
ATOM 1338 C C . VAL B 1 60 ? 1.964 3.67 -1.841 1 98.81 60 VAL B C 1
ATOM 1340 O O . VAL B 1 60 ? 3.02 3.266 -1.349 1 98.81 60 VAL B O 1
ATOM 1343 N N . CYS B 1 61 ? 1.123 4.512 -1.271 1 98.81 61 CYS B N 1
ATOM 1344 C CA . CYS B 1 61 ? 1.48 5.102 0.015 1 98.81 61 CYS B CA 1
ATOM 1345 C C . CYS B 1 61 ? 0.403 4.832 1.058 1 98.81 61 CYS B C 1
ATOM 1347 O O . CYS B 1 61 ? -0.722 4.465 0.713 1 98.81 61 CYS B O 1
ATOM 1349 N N . MET B 1 62 ? 0.791 5.02 2.314 1 98.69 62 MET B N 1
ATOM 1350 C CA . MET B 1 62 ? -0.125 4.965 3.451 1 98.69 62 MET B CA 1
ATOM 1351 C C . MET B 1 62 ? 0.22 6.035 4.48 1 98.69 62 MET B C 1
ATOM 1353 O O . MET B 1 62 ? 1.386 6.203 4.84 1 98.69 62 MET B O 1
ATOM 1357 N N . LEU B 1 63 ? -0.775 6.777 4.867 1 98.56 63 LEU B N 1
ATOM 1358 C CA . LEU B 1 63 ? -0.628 7.723 5.969 1 98.56 63 LEU B CA 1
ATOM 1359 C C . LEU B 1 63 ? -1.484 7.305 7.16 1 98.56 63 LEU B C 1
ATOM 1361 O O . LEU B 1 63 ? -2.715 7.352 7.094 1 98.56 63 LEU B O 1
ATOM 1365 N N . LEU B 1 64 ? -0.86 6.84 8.172 1 98.19 64 LEU B N 1
ATOM 1366 C CA . LEU B 1 64 ? -1.475 6.559 9.469 1 98.19 64 LEU B CA 1
ATOM 1367 C C . LEU B 1 64 ? -1.367 7.766 10.391 1 98.19 64 LEU B C 1
ATOM 1369 O O . LEU B 1 64 ? -0.264 8.234 10.688 1 98.19 64 LEU B O 1
ATOM 1373 N N . SER B 1 65 ? -2.43 8.336 10.719 1 97 65 SER B N 1
ATOM 1374 C CA . SER B 1 65 ? -2.436 9.516 11.578 1 97 65 SER B CA 1
ATOM 1375 C C . SER B 1 65 ? -3.697 9.57 12.43 1 97 65 SER B C 1
ATOM 1377 O O . SER B 1 65 ? -4.809 9.406 11.922 1 97 65 SER B O 1
ATOM 1379 N N . LEU B 1 66 ? -3.557 9.789 13.719 1 96.81 66 LEU B N 1
ATOM 1380 C CA . LEU B 1 66 ? -4.664 9.781 14.664 1 96.81 66 LEU B CA 1
ATOM 1381 C C . LEU B 1 66 ? -5.434 11.102 14.617 1 96.81 66 LEU B C 1
ATOM 1383 O O . LEU B 1 66 ? -4.867 12.164 14.859 1 96.81 66 LEU B O 1
ATOM 1387 N N . GLY B 1 67 ? -6.664 11.039 14.32 1 94.69 67 GLY B N 1
ATOM 1388 C CA . GLY B 1 67 ? -7.578 12.156 14.523 1 94.69 67 GLY B CA 1
ATOM 1389 C C . GLY B 1 67 ? -7.453 13.234 13.469 1 94.69 67 GLY B C 1
ATOM 1390 O O . GLY B 1 67 ? -7.895 14.367 13.672 1 94.69 67 GLY B O 1
ATOM 1391 N N . THR B 1 68 ? -6.848 12.922 12.391 1 90.81 68 THR B N 1
ATOM 1392 C CA . THR B 1 68 ? -6.602 13.992 11.43 1 90.81 68 THR B CA 1
ATOM 1393 C C . THR B 1 68 ? -7.328 13.711 10.117 1 90.81 68 THR B C 1
ATOM 1395 O O . THR B 1 68 ? -7.422 14.586 9.25 1 90.81 68 THR B O 1
ATOM 1398 N N . SER B 1 69 ? -7.832 12.555 9.984 1 87.31 69 SER B N 1
ATOM 1399 C CA . SER B 1 69 ? -8.422 12.211 8.695 1 87.31 69 SER B CA 1
ATOM 1400 C C . SER B 1 69 ? -9.805 12.828 8.539 1 87.31 69 SER B C 1
ATOM 1402 O O . SER B 1 69 ? -10.672 12.664 9.406 1 87.31 69 SER B O 1
ATOM 1404 N N . SER B 1 70 ? -9.992 13.758 7.648 1 93.12 70 SER B N 1
ATOM 1405 C CA . SER B 1 70 ? -11.242 14.312 7.145 1 93.12 70 SER B CA 1
ATOM 1406 C C . SER B 1 70 ? -11.211 14.461 5.629 1 93.12 70 SER B C 1
ATOM 1408 O O . SER B 1 70 ? -10.141 14.539 5.027 1 93.12 70 SER B O 1
ATOM 1410 N N . PRO B 1 71 ? -12.406 14.469 4.988 1 94.94 71 PRO B N 1
ATOM 1411 C CA . PRO B 1 71 ? -12.422 14.586 3.529 1 94.94 71 PRO B CA 1
ATOM 1412 C C . PRO B 1 71 ? -11.641 15.797 3.021 1 94.94 71 PRO B C 1
ATOM 1414 O O . PRO B 1 71 ? -10.867 15.68 2.066 1 94.94 71 PRO B O 1
ATOM 1417 N N . GLU B 1 72 ? -11.836 16.875 3.684 1 94.38 72 GLU B N 1
ATOM 1418 C CA . GLU B 1 72 ? -11.156 18.094 3.262 1 94.38 72 GLU B CA 1
ATOM 1419 C C . GLU B 1 72 ? -9.656 17.984 3.473 1 94.38 72 GLU B C 1
ATOM 1421 O O . GLU B 1 72 ? -8.867 18.375 2.6 1 94.38 72 GLU B O 1
ATOM 1426 N N . HIS B 1 73 ? -9.305 17.5 4.539 1 94.44 73 HIS B N 1
ATOM 1427 C CA . HIS B 1 73 ? -7.891 17.359 4.863 1 94.44 73 HIS B CA 1
ATOM 1428 C C . HIS B 1 73 ? -7.207 16.359 3.943 1 94.44 73 HIS B C 1
ATOM 1430 O O . HIS B 1 73 ? -6.094 16.609 3.467 1 94.44 73 HIS B O 1
ATOM 1436 N N . ASN B 1 74 ? -7.918 15.297 3.697 1 97.69 74 ASN B N 1
ATOM 1437 C CA . ASN B 1 74 ? -7.344 14.242 2.863 1 97.69 74 ASN B CA 1
ATOM 1438 C C . ASN B 1 74 ? -7.016 14.758 1.464 1 97.69 74 ASN B C 1
ATOM 1440 O O . ASN B 1 74 ? -6.012 14.359 0.871 1 97.69 74 ASN B O 1
ATOM 1444 N N . VAL B 1 75 ? -7.84 15.625 0.948 1 98.12 75 VAL B N 1
ATOM 1445 C CA . VAL B 1 75 ? -7.59 16.219 -0.361 1 98.12 75 VAL B CA 1
ATOM 1446 C C . VAL B 1 75 ? -6.297 17.031 -0.324 1 98.12 75 VAL B C 1
ATOM 1448 O O . VAL B 1 75 ? -5.453 16.906 -1.218 1 98.12 75 VAL B O 1
ATOM 1451 N N . LYS B 1 76 ? -6.148 17.812 0.711 1 97.94 76 LYS B N 1
ATOM 1452 C CA . LYS B 1 76 ? -4.957 18.641 0.851 1 97.94 76 LYS B CA 1
ATOM 1453 C C . LYS B 1 76 ? -3.699 17.781 0.976 1 97.94 76 LYS B C 1
ATOM 1455 O O . LYS B 1 76 ? -2.68 18.078 0.345 1 97.94 76 LYS B O 1
ATOM 1460 N N . VAL B 1 77 ? -3.783 16.781 1.787 1 98.38 77 VAL B N 1
ATOM 1461 C CA . VAL B 1 77 ? -2.639 15.898 1.984 1 98.38 77 VAL B CA 1
ATOM 1462 C C . VAL B 1 77 ? -2.299 15.188 0.673 1 98.38 77 VAL B C 1
ATOM 1464 O O . VAL B 1 77 ? -1.129 15.102 0.293 1 98.38 77 VAL B O 1
ATOM 1467 N N . SER B 1 78 ? -3.287 14.719 0.005 1 98.62 78 SER B N 1
ATOM 1468 C CA . SER B 1 78 ? -3.061 14.023 -1.26 1 98.62 78 SER B CA 1
ATOM 1469 C C . SER B 1 78 ? -2.33 14.922 -2.256 1 98.62 78 SER B C 1
ATOM 1471 O O . SER B 1 78 ? -1.429 14.461 -2.963 1 98.62 78 SER B O 1
ATOM 1473 N N . ALA B 1 79 ? -2.688 16.156 -2.328 1 98.75 79 ALA B N 1
ATOM 1474 C CA . ALA B 1 79 ? -2.02 17.109 -3.219 1 98.75 79 ALA B CA 1
ATOM 1475 C C . ALA B 1 79 ? -0.539 17.234 -2.875 1 98.75 79 ALA B C 1
ATOM 1477 O O . ALA B 1 79 ? 0.312 17.266 -3.768 1 98.75 79 ALA B O 1
ATOM 1478 N N . LYS B 1 80 ? -0.244 17.266 -1.641 1 98.75 80 LYS B N 1
ATOM 1479 C CA . LYS B 1 80 ? 1.145 17.375 -1.201 1 98.75 80 LYS B CA 1
ATOM 1480 C C . LYS B 1 80 ? 1.917 16.094 -1.525 1 98.75 80 LYS B C 1
ATOM 1482 O O . LYS B 1 80 ? 3.088 16.156 -1.904 1 98.75 80 LYS B O 1
ATOM 1487 N N . VAL B 1 81 ? 1.262 14.977 -1.36 1 98.75 81 VAL B N 1
ATOM 1488 C CA . VAL B 1 81 ? 1.876 13.695 -1.705 1 98.75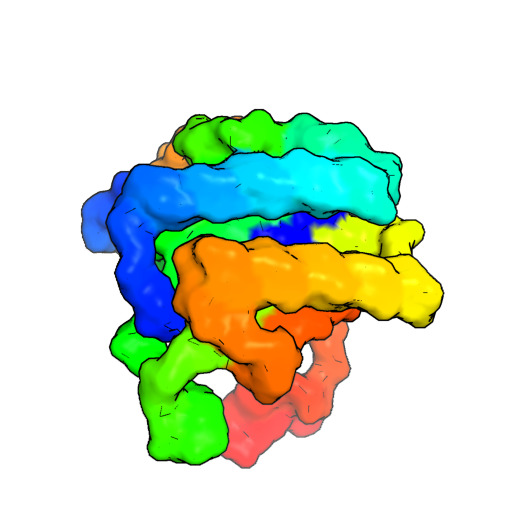 81 VAL B CA 1
ATOM 1489 C C . VAL B 1 81 ? 2.229 13.68 -3.191 1 98.75 81 VAL B C 1
ATOM 1491 O O . VAL B 1 81 ? 3.334 13.281 -3.568 1 98.75 81 VAL B O 1
ATOM 1494 N N . ALA B 1 82 ? 1.307 14.148 -4.016 1 98.81 82 ALA B N 1
ATOM 1495 C CA . ALA B 1 82 ? 1.553 14.211 -5.453 1 98.81 82 ALA B CA 1
ATOM 1496 C C . ALA B 1 82 ? 2.787 15.055 -5.762 1 98.81 82 ALA B C 1
ATOM 1498 O O . ALA B 1 82 ? 3.625 14.664 -6.578 1 98.81 82 ALA B O 1
ATOM 1499 N N . GLU B 1 83 ? 2.887 16.109 -5.098 1 98.81 83 GLU B N 1
ATOM 1500 C CA . GLU B 1 83 ? 4.016 17.016 -5.305 1 98.81 83 GLU B CA 1
ATOM 1501 C C . GLU B 1 83 ? 5.332 16.359 -4.91 1 98.81 83 GLU B C 1
ATOM 1503 O O . GLU B 1 83 ? 6.32 16.438 -5.641 1 98.81 83 GLU B O 1
ATOM 1508 N N . LEU B 1 84 ? 5.363 15.734 -3.773 1 98.88 84 LEU B N 1
ATOM 1509 C CA . LEU B 1 84 ? 6.566 15.078 -3.271 1 98.88 84 LEU B CA 1
ATOM 1510 C C . LEU B 1 84 ? 7.016 13.961 -4.215 1 98.88 84 LEU B C 1
ATOM 1512 O O . LEU B 1 84 ? 8.195 13.867 -4.551 1 98.88 84 LEU B O 1
ATOM 1516 N N . LEU B 1 85 ? 6.094 13.156 -4.648 1 98.88 85 LEU B N 1
ATOM 1517 C CA . LEU B 1 85 ? 6.406 12.016 -5.5 1 98.88 85 LEU B CA 1
ATOM 1518 C C . LEU B 1 85 ? 6.895 12.477 -6.867 1 98.88 85 LEU B C 1
ATOM 1520 O O . LEU B 1 85 ? 7.805 11.875 -7.441 1 98.88 85 LEU B O 1
ATOM 1524 N N . ARG B 1 86 ? 6.211 13.484 -7.375 1 98.69 86 ARG B N 1
ATOM 1525 C CA . ARG B 1 86 ? 6.656 14.023 -8.656 1 98.69 86 ARG B CA 1
ATOM 1526 C C . ARG B 1 86 ? 8.07 14.578 -8.555 1 98.69 86 ARG B C 1
ATOM 1528 O O . ARG B 1 86 ? 8.922 14.273 -9.391 1 98.69 86 ARG B O 1
ATOM 1535 N N . LYS B 1 87 ? 8.336 15.336 -7.57 1 98.81 87 LYS B N 1
ATOM 1536 C CA . LYS B 1 87 ? 9.609 16.031 -7.383 1 98.81 87 LYS B CA 1
ATOM 1537 C C . LYS B 1 87 ? 10.75 15.031 -7.199 1 98.81 87 LYS B C 1
ATOM 1539 O O . LYS B 1 87 ? 11.812 15.18 -7.812 1 98.81 87 LYS B O 1
ATOM 1544 N N . HIS B 1 88 ? 10.539 14 -6.434 1 98.81 88 HIS B N 1
ATOM 1545 C CA . HIS B 1 88 ? 11.664 13.18 -5.996 1 98.81 88 HIS B CA 1
ATOM 1546 C C . HIS B 1 88 ? 11.742 11.883 -6.797 1 98.81 88 HIS B C 1
ATOM 1548 O O . HIS B 1 88 ? 12.82 11.297 -6.926 1 98.81 88 HIS B O 1
ATOM 1554 N N . CYS B 1 89 ? 10.594 11.445 -7.367 1 98.75 89 CYS B N 1
ATOM 1555 C CA . CYS B 1 89 ? 10.57 10.117 -7.98 1 98.75 89 CYS B CA 1
ATOM 1556 C C . CYS B 1 89 ? 10.117 10.203 -9.43 1 98.75 89 CYS B C 1
ATOM 1558 O O . CYS B 1 89 ? 10.188 9.211 -10.164 1 98.75 89 CYS B O 1
ATOM 1560 N N . GLY B 1 90 ? 9.578 11.32 -9.828 1 98.81 90 GLY B N 1
ATOM 1561 C CA . GLY B 1 90 ? 9.062 11.453 -11.18 1 98.81 90 GLY B CA 1
ATOM 1562 C C . GLY B 1 90 ? 7.746 10.734 -11.398 1 98.81 90 GLY B C 1
ATOM 1563 O O . GLY B 1 90 ? 7.383 10.414 -12.531 1 98.81 90 GLY B O 1
ATOM 1564 N N . VAL B 1 91 ? 7.086 10.461 -10.367 1 98.81 91 VAL B N 1
ATOM 1565 C CA . VAL B 1 91 ? 5.797 9.781 -10.461 1 98.81 91 VAL B CA 1
ATOM 1566 C C . VAL B 1 91 ? 4.719 10.773 -10.891 1 98.81 91 VAL B C 1
ATOM 1568 O O . VAL B 1 91 ? 4.559 11.828 -10.281 1 98.81 91 VAL B O 1
ATOM 1571 N N . GLN B 1 92 ? 3.986 10.406 -11.938 1 98.69 92 GLN B N 1
ATOM 1572 C CA . GLN B 1 92 ? 2.871 11.242 -12.375 1 98.69 92 GLN B CA 1
ATOM 1573 C C . GLN B 1 92 ? 1.711 11.172 -11.383 1 98.69 92 GLN B C 1
ATOM 1575 O O . GLN B 1 92 ? 1.478 10.133 -10.766 1 98.69 92 GLN B O 1
ATOM 1580 N N . PRO B 1 93 ? 0.945 12.297 -11.305 1 98.12 93 PRO B N 1
ATOM 1581 C CA . PRO B 1 93 ? -0.17 12.328 -10.352 1 98.12 93 PRO B CA 1
ATOM 1582 C C . PRO B 1 93 ? -1.191 11.227 -10.602 1 98.12 93 PRO B C 1
ATOM 1584 O O . PRO B 1 93 ? -1.924 10.836 -9.688 1 98.12 93 PRO B O 1
ATOM 1587 N N . SER B 1 94 ? -1.207 10.68 -11.734 1 98.06 94 SER B N 1
ATOM 1588 C CA . SER B 1 94 ? -2.172 9.641 -12.078 1 98.06 94 SER B CA 1
ATOM 1589 C C . SER B 1 94 ? -1.633 8.258 -11.75 1 98.06 94 SER B C 1
ATOM 1591 O O . SER B 1 94 ? -2.271 7.246 -12.055 1 98.06 94 SER B O 1
ATOM 1593 N N . ARG B 1 95 ? -0.472 8.172 -11.141 1 98.44 95 ARG B N 1
ATOM 1594 C CA . ARG B 1 95 ? 0.124 6.852 -10.961 1 98.44 95 ARG B CA 1
ATOM 1595 C C . ARG B 1 95 ? 0.537 6.629 -9.516 1 98.44 95 ARG B C 1
ATOM 1597 O O . ARG B 1 95 ? 1.587 6.039 -9.242 1 98.44 95 ARG B O 1
ATOM 1604 N N . TYR B 1 96 ? -0.276 7.102 -8.578 1 98.62 96 TYR B N 1
ATOM 1605 C CA . TYR B 1 96 ? -0.096 6.766 -7.168 1 98.62 96 TYR B CA 1
ATOM 1606 C C . TYR B 1 96 ? -1.441 6.602 -6.473 1 98.62 96 TYR B C 1
ATOM 1608 O O . TYR B 1 96 ? -2.455 7.133 -6.93 1 98.62 96 TYR B O 1
ATOM 1616 N N . TYR B 1 97 ? -1.393 5.84 -5.387 1 98.69 97 TYR B N 1
ATOM 1617 C CA . TYR B 1 97 ? -2.441 5.855 -4.371 1 98.69 97 TYR B CA 1
ATOM 1618 C C . TYR B 1 97 ? -1.869 6.188 -2.998 1 98.69 97 TYR B C 1
ATOM 1620 O O . TYR B 1 97 ? -0.734 5.816 -2.688 1 98.69 97 TYR B O 1
ATOM 1628 N N . VAL B 1 98 ? -2.666 6.898 -2.203 1 98.56 98 VAL B N 1
ATOM 1629 C CA . VAL B 1 98 ? -2.338 7.039 -0.789 1 98.56 98 VAL B CA 1
ATOM 1630 C C . VAL B 1 98 ? -3.564 6.711 0.06 1 98.56 98 VAL B C 1
ATOM 1632 O O . VAL B 1 98 ? -4.613 7.34 -0.085 1 98.56 98 VAL B O 1
ATOM 1635 N N . GLU B 1 99 ? -3.422 5.703 0.877 1 98.19 99 GLU B N 1
ATOM 1636 C CA . GLU B 1 99 ? -4.473 5.336 1.821 1 98.19 99 GLU B CA 1
ATOM 1637 C C . GLU B 1 99 ? -4.352 6.133 3.117 1 98.19 99 GLU B C 1
ATOM 1639 O O . GLU B 1 99 ? -3.266 6.238 3.689 1 98.19 99 GLU B O 1
ATOM 1644 N N . PHE B 1 100 ? -5.5 6.688 3.547 1 98.25 100 PHE B N 1
ATOM 1645 C CA . PHE B 1 100 ? -5.562 7.398 4.82 1 98.25 100 PHE B CA 1
ATOM 1646 C C . PHE B 1 100 ? -6.141 6.504 5.91 1 98.25 100 PHE B C 1
ATOM 1648 O O . PHE B 1 100 ? -7.277 6.039 5.805 1 98.25 100 PHE B O 1
ATOM 1655 N N . VAL B 1 101 ? -5.387 6.242 6.957 1 97.38 101 VAL B N 1
ATOM 1656 C CA . VAL B 1 101 ? -5.77 5.359 8.055 1 97.38 101 VAL B CA 1
ATOM 1657 C C . VAL B 1 101 ? -5.809 6.148 9.359 1 97.38 101 VAL B C 1
ATOM 1659 O O . VAL B 1 101 ? -4.805 6.738 9.766 1 97.38 101 VAL B O 1
ATOM 1662 N N . ASP B 1 102 ? -6.938 6.184 9.992 1 97.31 102 ASP B N 1
ATOM 1663 C CA . ASP B 1 102 ? -7.164 6.902 11.242 1 97.31 102 ASP B CA 1
ATOM 1664 C C . ASP B 1 102 ? -7.816 5.996 12.289 1 97.31 102 ASP B C 1
ATOM 1666 O O . ASP B 1 102 ? -9.016 6.098 12.539 1 97.31 102 ASP B O 1
ATOM 1670 N N . PRO B 1 103 ? -6.996 5.109 12.906 1 96.38 103 PRO B N 1
ATOM 1671 C CA . PRO B 1 103 ? -7.574 4.188 13.883 1 96.38 103 PRO B CA 1
ATOM 1672 C C . PRO B 1 103 ? -7.941 4.875 15.195 1 96.38 103 PRO B C 1
ATOM 1674 O O . PRO B 1 103 ? -7.473 5.984 15.469 1 96.38 103 PRO B O 1
ATOM 1677 N N . PRO B 1 104 ? -8.844 4.156 16 1 96.75 104 PRO B N 1
ATOM 1678 C CA . PRO B 1 104 ? -9.031 4.66 17.375 1 96.75 104 PRO B CA 1
ATOM 1679 C C . PRO B 1 104 ? -7.723 4.758 18.141 1 96.75 104 PRO B C 1
ATOM 1681 O O . PRO B 1 104 ? -6.824 3.939 17.953 1 96.75 104 PRO B O 1
ATOM 1684 N N . ARG B 1 105 ? -7.668 5.742 19.062 1 96.56 105 ARG B N 1
ATOM 1685 C CA . ARG B 1 105 ? -6.469 5.992 19.859 1 96.56 105 ARG B CA 1
ATOM 1686 C C . ARG B 1 105 ? -6.043 4.734 20.609 1 96.56 105 ARG B C 1
ATOM 1688 O O . ARG B 1 105 ? -4.848 4.52 20.844 1 96.56 105 ARG B O 1
ATOM 1695 N N . SER B 1 106 ? -6.973 3.783 20.953 1 97.94 106 SER B N 1
ATOM 1696 C CA . SER B 1 106 ? -6.703 2.553 21.688 1 97.94 106 SER B CA 1
ATOM 1697 C C . SER B 1 106 ? -5.996 1.527 20.812 1 97.94 106 SER B C 1
ATOM 1699 O O . SER B 1 106 ? -5.461 0.535 21.312 1 97.94 106 SER B O 1
ATOM 1701 N N . ASP B 1 107 ? -5.984 1.781 19.594 1 97.75 107 ASP B N 1
ATOM 1702 C CA . ASP B 1 107 ? -5.48 0.77 18.672 1 97.75 107 ASP B CA 1
ATOM 1703 C C . ASP B 1 107 ? -4.086 1.132 18.156 1 97.75 107 ASP B C 1
ATOM 1705 O O . ASP B 1 107 ? -3.58 0.511 17.234 1 97.75 107 ASP B O 1
ATOM 1709 N N . LEU B 1 108 ? -3.479 2.15 18.734 1 97.56 108 LEU B N 1
ATOM 1710 C CA . LEU B 1 108 ? -2.109 2.52 18.391 1 97.56 108 LEU B CA 1
ATOM 1711 C C . LEU B 1 108 ? -1.227 2.527 19.641 1 97.56 108 LEU B C 1
ATOM 1713 O O . LEU B 1 108 ? -1.47 3.293 20.562 1 97.56 108 LEU B O 1
ATOM 1717 N N . GLY B 1 109 ? -0.227 1.642 19.578 1 97.94 109 GLY B N 1
ATOM 1718 C CA . GLY B 1 109 ? 0.694 1.535 20.703 1 97.94 109 GLY B CA 1
ATOM 1719 C C . GLY B 1 109 ? 1.896 2.453 20.578 1 97.94 109 GLY B C 1
ATOM 1720 O O . GLY B 1 109 ? 2.406 2.668 19.484 1 97.94 109 GLY B O 1
ATOM 1721 N N . TRP B 1 110 ? 2.357 3.01 21.641 1 97.25 110 TRP B N 1
ATOM 1722 C CA . TRP B 1 110 ? 3.541 3.855 21.734 1 97.25 110 TRP B CA 1
ATOM 1723 C C . TRP B 1 110 ? 4.043 3.92 23.172 1 97.25 110 TRP B C 1
ATOM 1725 O O . TRP B 1 110 ? 3.25 4.043 24.109 1 97.25 110 TRP B O 1
ATOM 1735 N N . ASN B 1 111 ? 5.359 3.719 23.234 1 97.62 111 ASN B N 1
ATOM 1736 C CA . ASN B 1 111 ? 6 3.914 24.531 1 97.62 111 ASN B CA 1
ATOM 1737 C C . ASN B 1 111 ? 5.406 2.992 25.594 1 97.62 111 ASN B C 1
ATOM 1739 O O . ASN B 1 111 ? 5.18 3.414 26.734 1 97.62 111 ASN B O 1
ATOM 1743 N N . GLY B 1 112 ? 5.094 1.741 25.297 1 97.62 112 GLY B N 1
ATOM 1744 C CA . GLY B 1 112 ? 4.621 0.705 26.203 1 97.62 112 GLY B CA 1
ATOM 1745 C C . GLY B 1 112 ? 3.16 0.862 26.578 1 97.62 112 GLY B C 1
ATOM 1746 O O . GLY B 1 112 ? 2.656 0.149 27.453 1 97.62 112 GLY B O 1
ATOM 1747 N N . ARG B 1 113 ? 2.473 1.868 26 1 98 113 ARG B N 1
ATOM 1748 C CA . ARG B 1 113 ? 1.045 2.119 26.156 1 98 113 ARG B CA 1
ATOM 1749 C C . ARG B 1 113 ? 0.375 2.393 24.812 1 98 113 ARG B C 1
ATOM 1751 O O . ARG B 1 113 ? 0.893 2.002 23.766 1 98 113 ARG B O 1
ATOM 1758 N N . THR B 1 114 ? -0.964 2.836 24.953 1 97.88 114 THR B N 1
ATOM 1759 C CA . THR B 1 114 ? -1.632 3.307 23.75 1 97.88 114 THR B CA 1
ATOM 1760 C C . THR B 1 114 ? -1.905 4.805 23.828 1 97.88 114 THR B C 1
ATOM 1762 O O . THR B 1 114 ? -1.574 5.449 24.828 1 97.88 114 THR B O 1
ATOM 1765 N N . PHE B 1 115 ? -2.344 5.449 22.844 1 95.94 115 PHE B N 1
ATOM 1766 C CA . PHE B 1 115 ? -2.639 6.875 22.828 1 95.94 115 PHE B CA 1
ATOM 1767 C C . PHE B 1 115 ? -3.977 7.156 23.5 1 95.94 115 PHE B C 1
ATOM 1769 O O . PHE B 1 115 ? -4.453 8.297 23.5 1 95.94 115 PHE B O 1
ATOM 1776 N N . ALA B 1 116 ? -4.5 6.02 23.969 1 94.19 116 ALA B N 1
ATOM 1777 C CA . ALA B 1 116 ? -5.707 6.191 24.781 1 94.19 116 ALA B CA 1
ATOM 1778 C C . ALA B 1 116 ? -5.363 6.57 26.219 1 94.19 116 ALA B C 1
ATOM 1780 O O . ALA B 1 116 ? -4.273 6.254 26.703 1 94.19 116 ALA B O 1
#

Radius of gyration: 17.5 Å; Cα contacts (8 Å, |Δi|>4): 494; chains: 2; bounding box: 40×45×43 Å

Organism: Cyanidioschyzon merolae (strain NIES-3377 / 10D) (NCBI:txid280699)

Solvent-accessible surface area (backbone atoms only — not comparable to full-atom values): 12126 Å² total; per-residue (Å²): 99,35,41,38,39,39,36,28,58,56,84,62,55,60,68,56,39,40,51,48,29,36,51,49,26,53,52,49,17,62,77,67,71,42,68,42,76,46,24,32,21,36,38,33,62,57,95,73,56,69,56,96,88,34,69,64,50,36,36,48,30,37,38,37,28,65,86,59,78,40,78,71,51,47,53,56,50,49,54,52,50,38,50,52,38,30,73,74,58,60,23,50,77,88,36,57,52,70,48,82,42,58,62,62,47,46,34,32,20,38,59,37,24,35,71,95,98,36,39,38,39,38,37,28,63,56,87,62,56,71,68,58,48,48,51,49,36,53,52,49,32,52,53,50,17,61,77,65,71,44,67,52,92,47,45,45,57,47,84,42,66,48,69,23,49,24,48,47,61,34,70,65,51,34,36,48,32,38,39,38,30,65,86,58,78,41,61,71,51,34,26,56,50,22,34,52,49,33,50,52,38,30,73,74,57,61,22,50,45,85,34,41,40,33,39,56,41,57,62,62,47,72,74,40,76,52,94,96,40,43,72,93